Protein 5ZW4 (pdb70)

Sequence (216 aa):
TDRYEQINDYIEALLKPRPDNVKRLEAYAEEHHVPIMEKAGMEVLLQILSVKQPKKILEIGTAIGYSAIRMALELPSAEIYTIERRNEKRHEEAVNNIKEFQLDDRIHVFYGDALELADAVHVTAPYDVIFIDAAKGQYQNFFHLYEPMLSPDGVIITDNNVLFKGLVVAEDYSKIEPKRRRRRLVAKIDEYNHWLMNHPDYQTAIIPVGDGLAISKKKR

Foldseek 3Di:
DDPLVVVQVVVVVPDDDDPPLLVVVVVVCVVVVQDDFRPFVLVVVLVVCLVLLWAEEEEEAQQQNNSVVVNCVSRVRHAYEYEHADVVSLVNNCVSCVVVVNPVRYHYHYHHPLPCLVVVLVPFQTQEYEYDDDLLCVVVNCVSRVVRYPQFHKYKYPLLCQVVCLVDPVVPDDDPVVSVSSVSSNVVVVVQPVDPQWPWDWDSHGSIMIIITGHD

InterPro domains:
  IPR002935 Class I-like SAM-dependent O-methyltransferase [PF01596] (33-215)
  IPR002935 Class I-like SAM-dependent O-methyltransferase [PS51682] (1-216)
  IPR029063 S-adenosyl-L-methionine-dependent methyltransferase superfamily [G3DSA:3.40.50.150] (1-217)
  IPR029063 S-adenosyl-L-methionine-dependent methyltransferase superfamily [SSF53335] (6-216)
  IPR043675 tRNA 5-hydroxyuridine methyltransferase [MF_02217] (3-216)
  IPR050362 Cation-dependent O-methyltransferase [PTHR10509] (11-215)

Secondary structure (DSSP, 8-state):
--HHHHHHHHHHHHPPPPPHHHHHHHHHHHHTT-----HHHHHHHHHHHHHH--SEEEEE--TTSHHHHHHHHH-TT-EEEEEE--HHHHHHHHHHHHHTT-TTTEEEEES-GGG-HHHHHTT--EEEEEE-S-GGGHHHHHHHHGGGEEEEEEEEEE-SSGGGGGGS--TT-SSHHHHHHHHHHHHHHHHHHH-TTEEEEEE-STT-EEEEEE--

B-factor: mean 47.78, std 31.69, range [18.11, 208.14]

Radius of gyration: 16.82 Å; Cα contacts (8 Å, |Δi|>4): 359; chains: 1; bounding box: 43×43×38 Å

Organism: Bacillus subtilis (strain 168) (NCBI:txid224308)

Solvent-accessible surface area: 11733 Å² total; per-residue (Å²): 132,92,192,98,78,102,97,29,70,143,59,54,88,116,36,173,120,37,78,104,56,1,101,157,13,17,62,85,4,142,66,101,162,18,90,46,12,45,74,2,2,0,57,42,0,12,117,41,0,34,122,62,113,8,155,46,0,0,0,2,14,3,16,2,0,2,6,0,0,23,0,0,81,71,5,103,96,0,72,0,21,0,3,15,155,68,116,149,75,32,102,41,0,59,77,27,2,142,138,29,148,13,79,108,34,5,66,24,54,110,16,50,6,57,142,35,19,130,38,0,112,126,37,25,71,0,30,1,1,0,1,32,31,37,74,19,62,6,39,67,6,1,101,57,1,37,95,15,9,14,86,57,0,9,1,0,1,6,34,0,33,36,147,31,27,13,88,81,113,40,57,164,30,93,87,111,181,93,56,155,43,0,39,85,0,28,95,5,18,128,68,1,100,118,39,105,84,14,130,22,56,54,48,88,18,10,28,0,0,0,26,1,93,69,115,215

Nearest PDB structures (foldseek):
  5zw4-assembly1_A  TM=1.005E+00  e=4.879E-44  Bacillus subtilis subsp. subtilis str. 168
  5zw3-assembly1_A  TM=9.958E-01  e=1.453E-38  Bacillus subtilis subsp. subtilis str. 168
  5zw3-assembly1_B  TM=9.963E-01  e=2.973E-35  Bacillus subtilis subsp. subtilis str. 168
  2gpy-assembly1_B  TM=9.551E-01  e=2.074E-22  Halalkalibacterium halodurans C-125
  2gpy-assembly1_A  TM=9.359E-01  e=3.966E-21  Halalkalibacterium halodurans C-125

CATH classification: 3.40.50.150

Structure (mmCIF, N/CA/C/O backbone):
data_5ZW4
#
_entry.id   5ZW4
#
_cell.length_a   64.982
_cell.length_b   64.982
_cell.length_c   126.680
_cell.angle_alpha   90.000
_cell.angle_beta   90.000
_cell.angle_gamma   120.000
#
_symmetry.s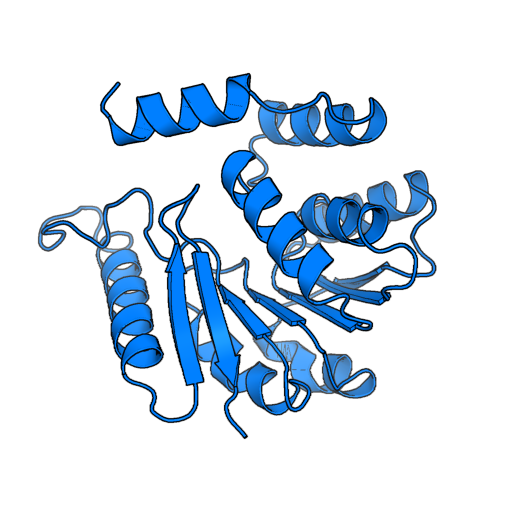pace_group_name_H-M   'P 32 2 1'
#
loop_
_entity.id
_entity.type
_entity.pdbx_description
1 polymer 'Putative O-methyltransferase YrrM'
2 polymer "RNA (5'-R(*CP*CP*UP*GP*CP*UP*UP*UP*GP*CP*AP*CP*GP*CP*AP*GP*G)-3')"
3 non-polymer 'PHOSPHATE ION'
4 non-polymer S-ADENOSYLMETHIONINE
5 water water
#
loop_
_atom_site.group_PDB
_atom_site.id
_atom_site.type_symbol
_atom_site.label_atom_id
_atom_site.label_alt_id
_atom_site.label_comp_id
_atom_site.label_asym_id
_atom_site.label_entity_id
_atom_site.label_seq_id
_atom_site.pdbx_PDB_ins_code
_atom_site.Cartn_x
_atom_site.Cartn_y
_atom_site.Cartn_z
_atom_site.occupancy
_atom_site.B_iso_or_equiv
_atom_site.auth_seq_id
_atom_site.auth_comp_id
_atom_site.auth_asym_id
_atom_site.auth_atom_id
_atom_site.pdbx_PDB_model_num
ATOM 1 N N . THR A 1 2 ? -4.456 7.824 -42.717 1.00 75.78 2 THR A N 1
ATOM 2 C CA . THR A 1 2 ? -5.859 7.331 -42.783 1.00 61.45 2 THR A CA 1
ATOM 3 C C . THR A 1 2 ? -5.863 5.897 -43.309 1.00 47.04 2 THR A C 1
ATOM 4 O O . THR A 1 2 ? -5.091 5.561 -44.206 1.00 52.04 2 THR A O 1
ATOM 8 N N . ASP A 1 3 ? -6.739 5.050 -42.769 1.00 36.64 3 ASP A N 1
ATOM 9 C CA . ASP A 1 3 ? -6.982 3.693 -43.288 1.00 35.69 3 ASP A CA 1
ATOM 10 C C . ASP A 1 3 ? -8.285 3.595 -44.094 1.00 29.63 3 ASP A C 1
ATOM 11 O O . ASP A 1 3 ? -8.994 4.592 -44.168 1.00 36.43 3 ASP A O 1
ATOM 16 N N . ARG A 1 4 ? -8.602 2.406 -44.592 1.00 32.62 4 ARG A N 1
ATOM 17 C CA . ARG A 1 4 ? -9.824 2.206 -45.340 1.00 29.56 4 ARG A CA 1
ATOM 18 C C . ARG A 1 4 ? -11.006 2.722 -44.554 1.00 29.25 4 ARG A C 1
ATOM 19 O O . ARG A 1 4 ? -11.872 3.413 -45.087 1.00 32.13 4 ARG A O 1
ATOM 27 N N . TYR A 1 5 ? -11.061 2.360 -43.282 1.00 29.78 5 TYR A N 1
ATOM 28 C CA . TYR A 1 5 ? -12.254 2.607 -42.505 1.00 27.47 5 TYR A CA 1
ATOM 29 C C . TYR A 1 5 ? -12.461 4.119 -42.441 1.00 39.34 5 TYR A C 1
ATOM 30 O O . TYR A 1 5 ? -13.555 4.615 -42.687 1.00 31.44 5 TYR A O 1
ATOM 39 N N . GLU A 1 6 ? -11.396 4.871 -42.183 1.00 29.68 6 GLU A N 1
ATOM 40 C CA . GLU A 1 6 ? -11.491 6.298 -42.134 1.00 28.72 6 GLU A CA 1
ATOM 41 C C . GLU A 1 6 ? -11.801 6.885 -43.516 1.00 24.41 6 GLU A C 1
ATOM 42 O O . GLU A 1 6 ? -12.546 7.857 -43.565 1.00 29.19 6 GLU A O 1
ATOM 48 N N . GLN A 1 7 ? -11.176 6.320 -44.530 1.00 26.09 7 GLN A N 1
ATOM 49 C CA . GLN A 1 7 ? -11.331 6.909 -45.881 1.00 27.39 7 GLN A CA 1
ATOM 50 C C . GLN A 1 7 ? -12.784 6.762 -46.346 1.00 27.12 7 GLN A C 1
ATOM 51 O O . GLN A 1 7 ? -13.358 7.656 -46.964 1.00 27.63 7 GLN A O 1
ATOM 57 N N . ILE A 1 8 ? -13.350 5.602 -46.062 1.00 25.38 8 ILE A N 1
ATOM 58 C CA . ILE A 1 8 ? -14.735 5.340 -46.397 1.00 26.00 8 ILE A CA 1
ATOM 59 C C . ILE A 1 8 ? -15.617 6.301 -45.660 1.00 23.78 8 ILE A C 1
ATOM 60 O O . ILE A 1 8 ? -16.508 6.950 -46.229 1.00 26.61 8 ILE A O 1
ATOM 65 N N . ASN A 1 9 ? -15.397 6.463 -44.343 1.00 24.65 9 ASN A N 1
ATOM 66 C CA . ASN A 1 9 ? -16.194 7.429 -43.610 1.00 26.37 9 ASN A CA 1
ATOM 67 C C . ASN A 1 9 ? -16.091 8.833 -44.191 1.00 27.41 9 ASN A C 1
ATOM 68 O O . ASN A 1 9 ? -17.068 9.558 -44.350 1.00 25.79 9 ASN A O 1
ATOM 73 N N . ASP A 1 10 ? -14.875 9.237 -44.531 1.00 27.28 10 ASP A N 1
ATOM 74 C CA . ASP A 1 10 ? -14.748 10.579 -45.076 1.00 27.69 10 ASP A CA 1
ATOM 75 C C . ASP A 1 10 ? -15.439 10.725 -46.443 1.00 26.63 10 ASP A C 1
ATOM 76 O O . ASP A 1 10 ? -15.958 11.799 -46.775 1.00 27.48 10 ASP A O 1
ATOM 81 N N . TYR A 1 11 ? -15.401 9.639 -47.208 1.00 25.14 11 TYR A N 1
ATOM 82 C CA . TYR A 1 11 ? -15.996 9.632 -48.543 1.00 24.94 11 TYR A CA 1
ATOM 83 C C . TYR A 1 11 ? -17.504 9.782 -48.385 1.00 24.18 11 TYR A C 1
ATOM 84 O O . TYR A 1 11 ? -18.106 10.611 -49.067 1.00 25.26 11 TYR A O 1
ATOM 93 N N . ILE A 1 12 ? -18.115 9.004 -47.484 1.00 22.96 12 ILE A N 1
ATOM 94 C CA . ILE A 1 12 ? -19.534 9.178 -47.240 1.00 23.42 12 ILE A CA 1
ATOM 95 C C . ILE A 1 12 ? -19.896 10.605 -46.818 1.00 25.90 12 ILE A C 1
ATOM 96 O O . ILE A 1 12 ? -20.841 11.209 -47.291 1.00 24.03 12 ILE A O 1
ATOM 101 N N . GLU A 1 13 ? -19.151 11.172 -45.870 1.00 26.36 13 GLU A N 1
ATOM 102 C CA . GLU A 1 13 ? -19.460 12.510 -45.376 1.00 26.67 13 GLU A CA 1
ATOM 103 C C . GLU A 1 13 ? -19.394 13.526 -46.505 1.00 26.19 13 GLU A C 1
ATOM 104 O O . GLU A 1 13 ? -20.204 14.420 -46.576 1.00 31.08 13 GLU A O 1
ATOM 110 N N . ALA A 1 14 ? -18.468 13.309 -47.432 1.00 26.40 14 ALA A N 1
ATOM 111 C CA . ALA A 1 14 ? -18.355 14.217 -48.555 1.00 32.51 14 ALA A CA 1
ATOM 112 C C . ALA A 1 14 ? -19.529 14.069 -49.516 1.00 34.95 14 ALA A C 1
ATOM 113 O O . ALA A 1 14 ? -19.811 15.036 -50.180 1.00 31.31 14 ALA A O 1
ATOM 115 N N . LEU A 1 15 ? -20.207 12.931 -49.608 1.00 27.80 15 LEU A N 1
ATOM 116 C CA . LEU A 1 15 ? -21.357 12.754 -50.498 1.00 26.58 15 LEU A CA 1
ATOM 117 C C . LEU A 1 15 ? -22.644 13.333 -49.935 1.00 25.84 15 LEU A C 1
ATOM 118 O O . LEU A 1 15 ? -23.655 13.456 -50.614 1.00 26.45 15 LEU A O 1
ATOM 123 N N . LEU A 1 16 ? -22.649 13.708 -48.669 1.00 32.34 16 LEU A N 1
ATOM 124 C CA . LEU A 1 16 ? -23.901 14.134 -48.049 1.00 28.18 16 LEU A CA 1
ATOM 125 C C . LEU A 1 16 ? -24.519 15.387 -48.594 1.00 33.50 16 LEU A C 1
ATOM 126 O O . LEU A 1 16 ? -23.902 16.407 -48.885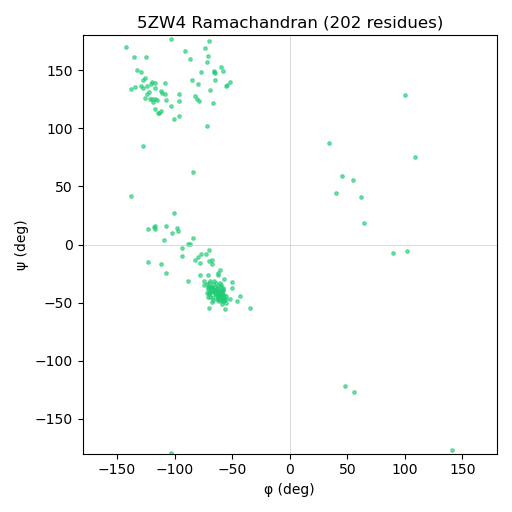 1.00 33.71 16 LEU A O 1
ATOM 131 N N . LYS A 1 17 ? -25.834 15.362 -48.680 1.00 31.59 17 LYS A N 1
ATOM 132 C CA . LYS A 1 17 ? -26.503 16.598 -49.004 1.00 37.08 17 LYS A CA 1
ATOM 133 C C . LYS A 1 17 ? -26.290 17.569 -47.829 1.00 35.54 17 LYS A C 1
ATOM 134 O O . LYS A 1 17 ? -26.250 17.160 -46.656 1.00 40.57 17 LYS A O 1
ATOM 140 N N . PRO A 1 18 ? -26.231 18.843 -48.163 1.00 47.30 18 PRO A N 1
ATOM 141 C CA . PRO A 1 18 ? -26.154 19.955 -47.216 1.00 62.10 18 PRO A CA 1
ATOM 142 C C . PRO A 1 18 ? -27.304 19.908 -46.218 1.00 54.91 18 PRO A C 1
ATOM 143 O O . PRO A 1 18 ? -28.442 19.612 -46.591 1.00 46.32 18 PRO A O 1
ATOM 147 N N . ARG A 1 19 ? -27.002 20.146 -44.947 1.00 51.38 19 ARG A N 1
ATOM 148 C CA . ARG A 1 19 ? -28.039 20.246 -43.930 1.00 44.18 19 ARG A CA 1
ATOM 149 C C . ARG A 1 19 ? -28.516 21.700 -43.913 1.00 48.89 19 ARG A C 1
ATOM 150 O O . ARG A 1 19 ? -27.815 22.584 -44.405 1.00 48.12 19 ARG A O 1
ATOM 158 N N . PRO A 1 20 ? -29.718 21.947 -43.374 1.00 46.31 20 PRO A N 1
ATOM 159 C CA . PRO A 1 20 ? -30.205 23.301 -43.195 1.00 42.56 20 PRO A CA 1
ATOM 160 C C . PRO A 1 20 ? -29.245 24.098 -42.321 1.00 40.02 20 PRO A C 1
ATOM 161 O O . PRO A 1 20 ? -28.584 23.552 -41.429 1.00 42.55 20 PRO A O 1
ATOM 165 N N . ASP A 1 21 ? -29.172 25.403 -42.563 1.00 45.16 21 ASP A N 1
ATOM 166 C CA . ASP A 1 21 ? -28.295 26.282 -41.790 1.00 42.52 21 ASP A CA 1
ATOM 167 C C . ASP A 1 21 ? -28.459 26.122 -40.289 1.00 36.74 21 ASP A C 1
ATOM 168 O O . ASP A 1 21 ? -27.489 26.165 -39.530 1.00 42.41 21 ASP A O 1
ATOM 173 N N . ASN A 1 22 ? -29.688 25.917 -39.831 1.00 39.59 22 ASN A N 1
ATOM 174 C CA . ASN A 1 22 ? -29.824 25.842 -38.370 1.00 43.22 22 ASN A CA 1
ATOM 175 C C . ASN A 1 22 ? -29.244 24.564 -37.761 1.00 36.78 22 ASN A C 1
ATOM 176 O O . ASN A 1 22 ? -28.681 24.584 -36.658 1.00 43.03 22 ASN A O 1
ATOM 181 N N . VAL A 1 23 ? -29.366 23.477 -38.518 1.00 33.50 23 VAL A N 1
ATOM 182 C CA . VAL A 1 23 ? -28.783 22.193 -38.139 1.00 36.49 23 VAL A CA 1
ATOM 183 C C . VAL A 1 23 ? -27.281 22.320 -38.274 1.00 30.80 23 VAL A C 1
ATOM 184 O O . VAL A 1 23 ? -26.521 21.874 -37.406 1.00 38.11 23 VAL A O 1
ATOM 188 N N . LYS A 1 24 ? -26.835 22.989 -39.330 1.00 41.72 24 LYS A N 1
ATOM 189 C CA . LYS A 1 24 ? -25.402 23.223 -39.447 1.00 40.38 24 LYS A CA 1
ATOM 190 C C . LYS A 1 24 ? -24.830 23.978 -38.261 1.00 39.86 24 LYS A C 1
ATOM 191 O O . LYS A 1 24 ? -23.738 23.663 -37.786 1.00 40.82 24 LYS A O 1
ATOM 197 N N . ARG A 1 25 ? -25.565 24.955 -37.751 1.00 46.64 25 ARG A N 1
ATOM 198 C CA . ARG A 1 25 ? -25.084 25.643 -36.556 1.00 49.55 25 ARG A CA 1
ATOM 199 C C . ARG A 1 25 ? -24.918 24.697 -35.386 1.00 53.82 25 ARG A C 1
ATOM 200 O O . ARG A 1 25 ? -23.942 24.837 -34.635 1.00 48.10 25 ARG A O 1
ATOM 208 N N . LEU A 1 26 ? -25.851 23.757 -35.203 1.00 39.35 26 LEU A N 1
ATOM 209 C CA . LEU A 1 26 ? -25.678 22.844 -34.082 1.00 32.95 26 LEU A CA 1
ATOM 210 C C . LEU A 1 26 ? -24.446 21.978 -34.266 1.00 35.14 26 LEU A C 1
ATOM 211 O O . LEU A 1 26 ? -23.746 21.683 -33.315 1.00 36.96 26 LEU A O 1
ATOM 216 N N . GLU A 1 27 ? -24.201 21.527 -35.496 1.00 35.51 27 GLU A N 1
ATOM 217 C CA . GLU A 1 27 ? -23.046 20.657 -35.744 1.00 37.28 27 GLU A CA 1
ATOM 218 C C . GLU A 1 27 ? -21.740 21.413 -35.443 1.00 49.99 27 GLU A C 1
ATOM 219 O O . GLU A 1 27 ? -20.779 20.877 -34.885 1.00 40.46 27 GLU A O 1
ATOM 225 N N . ALA A 1 28 ? -21.728 22.670 -35.856 1.00 39.69 28 ALA A N 1
ATOM 226 C CA . ALA A 1 28 ? -20.526 23.497 -35.679 1.00 56.04 28 ALA A CA 1
ATOM 227 C C . ALA A 1 28 ? -20.281 23.814 -34.205 1.00 52.61 28 ALA A C 1
ATOM 228 O O . ALA A 1 28 ? -19.143 23.715 -33.737 1.00 51.96 28 ALA A O 1
ATOM 230 N N . TYR A 1 29 ? -21.340 24.121 -33.457 1.00 43.41 29 TYR A N 1
ATOM 231 C CA . TYR A 1 29 ? -21.212 24.235 -32.020 1.00 45.71 29 TYR A CA 1
ATOM 232 C C . TYR A 1 29 ? -20.638 22.998 -31.337 1.00 57.59 29 TYR A C 1
ATOM 233 O O . TYR A 1 29 ? -19.711 23.073 -30.528 1.00 49.08 29 TYR A O 1
ATOM 242 N N . ALA A 1 30 ? -21.198 21.836 -31.650 1.00 38.76 30 ALA A N 1
ATOM 243 C CA . ALA A 1 30 ? -20.684 20.602 -31.097 1.00 42.54 30 ALA A CA 1
ATOM 244 C C . ALA A 1 30 ? -19.216 20.333 -31.414 1.00 48.73 30 ALA A C 1
ATOM 245 O O . ALA A 1 30 ? -18.474 19.784 -30.591 1.00 53.02 30 ALA A O 1
ATOM 247 N N . GLU A 1 31 ? -18.820 20.696 -32.628 1.00 50.84 31 GLU A N 1
ATOM 248 C CA . GLU A 1 31 ? -17.446 20.508 -33.074 1.00 60.85 31 GLU A CA 1
ATOM 249 C C . GLU A 1 31 ? -16.542 21.490 -32.320 1.00 61.28 31 GLU A C 1
ATOM 250 O O . GLU A 1 31 ? -15.598 21.042 -31.660 1.00 49.44 31 GLU A O 1
ATOM 256 N N . GLU A 1 32 ? -16.854 22.787 -32.374 1.00 59.85 32 GLU A N 1
ATOM 257 C CA . GLU A 1 32 ? -16.162 23.808 -31.574 1.00 67.30 32 GLU A CA 1
ATOM 258 C C . GLU A 1 32 ? -16.017 23.350 -30.136 1.00 64.65 32 GLU A C 1
ATOM 259 O O . GLU A 1 32 ? -14.908 23.419 -29.600 1.00 70.90 32 GLU A O 1
ATOM 261 N N . HIS A 1 33 ? -17.097 22.864 -29.526 1.00 60.80 33 HIS A N 1
ATOM 262 C CA . HIS A 1 33 ? -17.093 22.610 -28.076 1.00 56.96 33 HIS A CA 1
ATOM 263 C C . HIS A 1 33 ? -16.814 21.196 -27.593 1.00 56.98 33 HIS A C 1
ATOM 264 O O . HIS A 1 33 ? -16.970 20.921 -26.411 1.00 54.90 33 HIS A O 1
ATOM 271 N N . HIS A 1 34 ? -16.360 20.320 -28.485 1.00 46.83 34 HIS A N 1
ATOM 272 C CA . HIS A 1 34 ? -16.293 18.878 -28.222 1.00 79.53 34 HIS A CA 1
ATOM 273 C C . HIS A 1 34 ? -17.484 18.290 -27.452 1.00 68.35 34 HIS A C 1
ATOM 274 O O . HIS A 1 34 ? -17.313 17.478 -26.545 1.00 67.80 34 HIS A O 1
ATOM 281 N N . VAL A 1 35 ? -18.703 18.674 -27.813 1.00 51.31 35 VAL A N 1
ATOM 282 C CA . VAL A 1 35 ? -19.856 17.892 -27.384 1.00 48.42 35 VAL A CA 1
ATOM 283 C C . VAL A 1 35 ? -20.030 16.668 -28.292 1.00 39.60 35 VAL A C 1
ATOM 284 O O . VAL A 1 35 ? -20.095 16.806 -29.508 1.00 45.54 35 VAL A O 1
ATOM 288 N N . PRO A 1 36 ? -20.081 15.458 -27.716 1.00 45.44 36 PRO A N 1
ATOM 289 C CA . PRO A 1 36 ? -20.167 14.323 -28.629 1.00 53.73 36 PRO A CA 1
ATOM 290 C C . PRO A 1 36 ? -21.558 14.428 -29.245 1.00 56.54 36 PRO A C 1
ATOM 291 O O . PRO A 1 36 ? -22.531 14.732 -28.559 1.00 51.28 36 PRO A O 1
ATOM 295 N N . ILE A 1 37 ? -21.653 14.290 -30.556 1.00 38.99 37 ILE A N 1
ATOM 296 C CA . ILE A 1 37 ? -22.970 14.196 -31.166 1.00 32.01 37 ILE A CA 1
ATOM 297 C C . ILE A 1 37 ? -22.800 13.046 -32.139 1.00 33.82 37 ILE A C 1
ATOM 298 O O . ILE A 1 37 ? -21.685 12.621 -32.411 1.00 34.16 37 ILE A O 1
ATOM 303 N N . MET A 1 38 ? -23.899 12.459 -32.572 1.00 28.72 38 MET A N 1
ATOM 304 C CA . MET A 1 38 ? -23.793 11.312 -33.477 1.00 28.73 38 MET A CA 1
ATOM 305 C C . MET A 1 38 ? -22.964 11.665 -34.701 1.00 26.39 38 MET A C 1
ATOM 306 O O . MET A 1 38 ? -23.170 12.700 -35.314 1.00 34.23 38 MET A O 1
ATOM 311 N N . GLU A 1 39 ? -22.086 10.783 -35.140 1.00 28.96 39 GLU A N 1
ATOM 312 C CA . GLU A 1 39 ? -21.311 11.024 -36.352 1.00 30.99 39 GLU A CA 1
ATOM 313 C C . GLU A 1 39 ? -22.212 11.064 -37.583 1.00 32.77 39 GLU A C 1
ATOM 314 O O . GLU A 1 39 ? -23.232 10.377 -37.652 1.00 28.83 39 GLU A O 1
ATOM 320 N N . LYS A 1 40 ? -21.807 11.845 -38.571 1.00 29.40 40 LYS A N 1
ATOM 321 C CA . LYS A 1 40 ? -22.678 12.244 -39.661 1.00 26.37 40 LYS A CA 1
ATOM 322 C C . LYS A 1 40 ? -23.188 11.024 -40.421 1.00 27.55 40 LYS A C 1
ATOM 323 O O . LYS A 1 40 ? -24.393 10.933 -40.734 1.00 27.83 40 LYS A O 1
ATOM 329 N N . ALA A 1 41 ? -22.273 10.102 -40.716 1.00 28.20 41 ALA A N 1
ATOM 330 C CA . ALA A 1 41 ? -22.647 8.952 -41.518 1.00 26.33 41 ALA A CA 1
ATOM 331 C C . ALA A 1 41 ? -23.598 8.040 -40.749 1.00 26.40 41 ALA A C 1
ATOM 332 O O . ALA A 1 41 ? -24.508 7.441 -41.352 1.00 24.71 41 ALA A O 1
ATOM 334 N N . GLY A 1 42 ? -23.404 7.897 -39.437 1.00 26.13 42 GLY A N 1
ATOM 335 C CA . GLY A 1 42 ? -24.346 7.092 -38.632 1.00 26.42 42 GLY A CA 1
ATOM 336 C C . GLY A 1 42 ? -25.722 7.714 -38.553 1.00 25.74 42 GLY A C 1
ATOM 337 O O . GLY A 1 42 ? -26.754 7.068 -38.594 1.00 23.01 42 GLY A O 1
ATOM 338 N N . MET A 1 43 ? -25.728 9.037 -38.442 1.00 23.34 43 MET A N 1
ATOM 339 C CA . MET A 1 43 ? -26.978 9.759 -38.330 1.00 23.65 43 MET A CA 1
ATOM 340 C C . MET A 1 43 ? -27.754 9.529 -39.607 1.00 25.15 43 MET A C 1
ATOM 341 O O . MET A 1 43 ? -28.945 9.343 -39.556 1.00 23.72 43 MET A O 1
ATOM 346 N N . GLU A 1 44 ? -27.117 9.593 -40.783 1.00 21.63 44 GLU A N 1
ATOM 347 C CA . GLU A 1 44 ? -27.869 9.333 -42.002 1.00 23.22 44 GLU A CA 1
ATOM 348 C C . GLU A 1 44 ? -28.495 7.945 -42.045 1.00 21.38 44 GLU A C 1
ATOM 349 O O . GLU A 1 44 ? -29.591 7.764 -42.527 1.00 23.73 44 GLU A O 1
ATOM 355 N N . VAL A 1 45 ? -27.813 6.943 -41.515 1.00 24.48 45 VAL A N 1
ATOM 356 C CA . VAL A 1 45 ? -28.357 5.607 -41.530 1.00 22.15 45 VAL A CA 1
ATOM 357 C C . VAL A 1 45 ? -29.530 5.472 -40.545 1.00 21.88 45 VAL A C 1
ATOM 358 O O . VAL A 1 45 ? -30.573 4.896 -40.880 1.00 22.27 45 VAL A O 1
ATOM 362 N N . LEU A 1 46 ? -29.368 6.068 -39.369 1.00 23.95 46 LEU A N 1
ATOM 363 C CA . LEU A 1 46 ? -30.443 6.137 -38.402 1.00 24.60 46 LEU A CA 1
ATOM 364 C C . LEU A 1 46 ? -31.686 6.767 -38.994 1.00 24.91 46 LEU A C 1
ATOM 365 O O . LEU A 1 46 ? -32.797 6.261 -38.894 1.00 24.16 46 LEU A O 1
ATOM 370 N N . LEU A 1 47 ? -31.497 7.900 -39.685 1.00 22.44 47 LEU A N 1
ATOM 371 C CA . LEU A 1 47 ? -32.618 8.574 -40.289 1.00 22.94 47 LEU A CA 1
ATOM 372 C C . LEU A 1 47 ? -33.345 7.812 -41.355 1.00 24.99 47 LEU A C 1
ATOM 373 O O . LEU A 1 47 ? -34.560 7.869 -41.497 1.00 24.96 47 LEU A O 1
ATOM 378 N N . GLN A 1 48 ? -32.555 7.093 -42.126 1.00 23.61 48 GLN A N 1
ATOM 379 C CA . GLN A 1 48 ? -33.141 6.285 -43.209 1.00 25.86 48 GLN A CA 1
ATOM 380 C C . GLN A 1 48 ? -33.921 5.109 -42.611 1.00 25.48 48 GLN A C 1
ATOM 381 O O . GLN A 1 48 ? -34.991 4.763 -43.113 1.00 28.38 48 GLN A O 1
ATOM 387 N N . ILE A 1 49 ? -33.370 4.453 -41.585 1.00 22.36 49 ILE A N 1
ATOM 388 C CA . ILE A 1 49 ? -34.121 3.391 -40.894 1.00 24.53 49 ILE A CA 1
ATOM 389 C C . ILE A 1 49 ? -35.409 3.932 -40.333 1.00 24.21 49 ILE A C 1
ATOM 390 O O . ILE A 1 49 ? -36.460 3.331 -40.528 1.00 26.57 49 ILE A O 1
ATOM 395 N N . LEU A 1 50 ? -35.367 5.113 -39.727 1.00 24.88 50 LEU A N 1
ATOM 396 C CA . LEU A 1 50 ? -36.557 5.765 -39.233 1.00 26.60 50 LEU A CA 1
ATOM 397 C C . LEU A 1 50 ? -37.549 6.158 -40.314 1.00 29.29 50 LEU A C 1
ATOM 398 O O . LEU A 1 50 ? -38.765 6.062 -40.169 1.00 28.41 50 LEU A O 1
ATOM 403 N N . SER A 1 51 ? -37.046 6.644 -41.437 1.00 25.54 51 SER A N 1
ATOM 404 C CA . SER A 1 51 ? -37.946 6.954 -42.518 1.00 27.13 51 SER A CA 1
ATOM 405 C C . SER A 1 51 ? -38.664 5.728 -43.081 1.00 27.48 51 SER A C 1
ATOM 406 O O . SER A 1 51 ? -39.831 5.800 -43.493 1.00 30.13 51 SER A O 1
ATOM 409 N N . VAL A 1 52 ? -37.995 4.579 -43.085 1.00 25.26 52 VAL A N 1
ATOM 410 C CA . VAL A 1 52 ? -38.707 3.364 -43.481 1.00 31.95 52 VAL A CA 1
ATOM 411 C C . VAL A 1 52 ? -39.751 2.952 -42.446 1.00 39.72 52 VAL A C 1
ATOM 412 O O . VAL A 1 52 ? -40.897 2.710 -42.792 1.00 36.51 52 VAL A O 1
ATOM 416 N N . LYS A 1 53 ? -39.386 2.981 -41.166 1.00 29.88 53 LYS A N 1
ATOM 417 C CA . LYS A 1 53 ? -40.250 2.539 -40.086 1.00 27.97 53 LYS A CA 1
ATOM 418 C C . LYS A 1 53 ? -41.437 3.459 -39.809 1.00 32.75 53 LYS A C 1
ATOM 419 O O . LYS A 1 53 ? -42.509 2.987 -39.454 1.00 32.33 53 LYS A O 1
ATOM 425 N N . GLN A 1 54 ? -41.245 4.767 -39.940 1.00 30.93 54 GLN A N 1
ATOM 426 C CA . GLN A 1 54 ? -42.248 5.796 -39.679 1.00 28.46 54 GLN A CA 1
ATOM 427 C C . GLN A 1 54 ? -42.794 5.632 -38.257 1.00 29.36 54 GLN A C 1
ATOM 428 O O . GLN A 1 54 ? -43.995 5.509 -38.024 1.00 30.82 54 GLN A O 1
ATOM 434 N N . PRO A 1 55 ? -41.903 5.638 -37.258 1.00 28.50 55 PRO A N 1
ATOM 435 C CA . PRO A 1 55 ? -42.404 5.526 -35.877 1.00 28.61 55 PRO A CA 1
ATOM 436 C C . PRO A 1 55 ? -43.253 6.715 -35.435 1.00 26.47 55 PRO A C 1
ATOM 437 O O . PRO A 1 55 ? -42.988 7.864 -35.788 1.00 29.53 55 PRO A O 1
ATOM 441 N N . LYS A 1 56 ? -44.222 6.427 -34.569 1.00 24.61 56 LYS A N 1
ATOM 442 C CA . LYS A 1 56 ? -44.981 7.523 -33.943 1.00 26.67 56 LYS A CA 1
ATOM 443 C C . LYS A 1 56 ? -44.344 8.038 -32.667 1.00 25.87 56 LYS A C 1
ATOM 444 O O . LYS A 1 56 ? -44.558 9.191 -32.329 1.00 24.36 56 LYS A O 1
ATOM 450 N N . LYS A 1 57 ? -43.665 7.158 -31.942 1.00 26.34 57 LYS A N 1
ATOM 451 C CA . LYS A 1 57 ? -43.118 7.574 -30.663 1.00 28.07 57 LYS A CA 1
ATOM 452 C C . LYS A 1 57 ? -41.724 7.013 -30.499 1.00 22.83 57 LYS A C 1
ATOM 453 O O . LYS A 1 57 ? -41.555 5.835 -30.755 1.00 23.11 57 LYS A O 1
ATOM 459 N N . ILE A 1 58 ? -40.790 7.860 -30.062 1.00 21.20 58 ILE A N 1
ATOM 460 C CA . ILE A 1 58 ? -39.392 7.504 -29.980 1.00 20.48 58 ILE A CA 1
ATOM 461 C C . ILE A 1 58 ? -38.915 7.850 -28.589 1.00 21.85 58 ILE A C 1
ATOM 462 O O . ILE A 1 58 ? -39.303 8.893 -28.053 1.00 20.84 58 ILE A O 1
ATOM 467 N N . LEU A 1 59 ? -38.148 6.939 -28.005 1.00 19.40 59 LEU A N 1
ATOM 468 C CA . LEU A 1 59 ? -37.455 7.183 -26.715 1.00 19.26 59 LEU A CA 1
ATOM 469 C C . LEU A 1 59 ? -35.970 7.241 -27.053 1.00 24.37 59 LEU A C 1
ATOM 470 O O . LEU A 1 59 ? -35.451 6.310 -27.679 1.00 23.63 59 LEU A O 1
ATOM 475 N N . GLU A 1 60 ? -35.283 8.278 -26.584 1.00 20.14 60 GLU A N 1
ATOM 476 C CA . GLU A 1 60 ? -33.848 8.379 -26.773 1.00 21.61 60 GLU A CA 1
ATOM 477 C C . GLU A 1 60 ? -33.188 8.534 -25.406 1.00 23.69 60 GLU A C 1
ATOM 478 O O . GLU A 1 60 ? -33.628 9.345 -24.566 1.00 24.09 60 GLU A O 1
ATOM 484 N N . ILE A 1 61 ? -32.187 7.699 -25.160 1.00 22.21 61 ILE A N 1
ATOM 485 C CA . ILE A 1 61 ? -31.369 7.766 -23.959 1.00 23.67 61 ILE A CA 1
ATOM 486 C C . ILE A 1 61 ? -30.078 8.464 -24.299 1.00 26.25 61 ILE A C 1
ATOM 487 O O . ILE A 1 61 ? -29.268 7.904 -25.041 1.00 24.37 61 ILE A O 1
ATOM 492 N N . GLY A 1 62 ? -29.904 9.695 -23.828 1.00 26.15 62 GLY A N 1
ATOM 493 C CA . GLY A 1 62 ? -28.719 10.448 -24.134 1.00 25.30 62 GLY A CA 1
ATOM 494 C C . GLY A 1 62 ? -28.924 11.600 -25.078 1.00 29.27 62 GLY A C 1
ATOM 495 O O . GLY A 1 62 ? -28.553 11.562 -26.234 1.00 30.53 62 GLY A O 1
ATOM 496 N N . THR A 1 63 ? -29.498 12.695 -24.602 1.00 22.91 63 THR A N 1
ATOM 497 C CA . THR A 1 63 ? -29.845 13.812 -25.489 1.00 26.20 63 THR A CA 1
ATOM 498 C C . THR A 1 63 ? -28.643 14.654 -25.951 1.00 26.46 63 THR A C 1
ATOM 499 O O . THR A 1 63 ? -28.667 15.206 -27.040 1.00 26.36 63 THR A O 1
ATOM 503 N N . ALA A 1 64 ? -27.663 14.805 -25.067 1.00 30.77 64 ALA A N 1
ATOM 504 C CA . ALA A 1 64 ? -26.665 15.856 -25.193 1.00 31.28 64 ALA A CA 1
ATOM 505 C C . ALA A 1 64 ? -27.300 17.206 -25.465 1.00 29.60 64 ALA A C 1
ATOM 506 O O . ALA A 1 64 ? -28.137 17.577 -24.647 1.00 29.53 64 ALA A O 1
ATOM 508 N N . ILE A 1 65 ? -26.970 17.893 -26.565 1.00 27.99 65 ILE A N 1
ATOM 509 C CA . ILE A 1 65 ? -27.566 19.194 -26.786 1.00 29.94 65 ILE A CA 1
ATOM 510 C C . ILE A 1 65 ? -28.763 19.145 -27.723 1.00 31.61 65 ILE A C 1
ATOM 511 O O . ILE A 1 65 ? -29.216 20.154 -28.197 1.00 31.11 65 ILE A O 1
ATOM 516 N N . GLY A 1 66 ? -29.307 17.968 -27.994 1.00 29.39 66 GLY A N 1
ATOM 517 C CA . GLY A 1 66 ? -30.586 17.933 -28.703 1.00 29.82 66 GLY A CA 1
ATOM 518 C C . GLY A 1 66 ? -30.462 17.614 -30.173 1.00 25.65 66 GLY A C 1
ATOM 519 O O . GLY A 1 66 ? -31.466 17.542 -30.859 1.00 27.81 66 GLY A O 1
ATOM 520 N N . TYR A 1 67 ? -29.244 17.510 -30.693 1.00 30.26 67 TYR A N 1
ATOM 521 C CA . TYR A 1 67 ? -29.035 17.325 -32.126 1.00 29.92 67 TYR A CA 1
ATOM 522 C C . TYR A 1 67 ? -29.734 16.115 -32.716 1.00 25.91 67 TYR A C 1
ATOM 523 O O . TYR A 1 67 ? -30.461 16.256 -33.674 1.00 26.53 67 TYR A O 1
ATOM 532 N N . SER A 1 68 ? -29.499 14.926 -32.180 1.00 24.98 68 SER A N 1
ATOM 533 C CA . SER A 1 68 ? -30.134 13.744 -32.775 1.00 26.25 68 SER A CA 1
ATOM 534 C C . SER A 1 68 ? -31.662 13.794 -32.632 1.00 27.14 68 SER A C 1
ATOM 535 O O . SER A 1 68 ? -32.399 13.429 -33.556 1.00 25.96 68 SER A O 1
ATOM 538 N N . ALA A 1 69 ? -32.169 14.314 -31.511 1.00 23.66 69 ALA A N 1
ATOM 539 C CA . ALA A 1 69 ? -33.619 14.417 -31.384 1.00 23.97 69 ALA A CA 1
ATOM 540 C C . ALA A 1 69 ? -34.229 15.372 -32.406 1.00 22.56 69 ALA A C 1
ATOM 541 O O . ALA A 1 69 ? -35.250 15.107 -33.022 1.00 24.27 69 ALA A O 1
ATOM 543 N N . ILE A 1 70 ? -33.527 16.495 -32.574 1.00 27.52 70 ILE A N 1
ATOM 544 C CA . ILE A 1 70 ? -33.961 17.467 -33.577 1.00 25.31 70 ILE A CA 1
ATOM 545 C C . ILE A 1 70 ? -34.043 16.943 -35.003 1.00 23.21 70 ILE A C 1
ATOM 546 O O . ILE A 1 70 ? -35.055 17.080 -35.676 1.00 28.14 70 ILE A O 1
ATOM 551 N N . ARG A 1 71 ? -32.952 16.322 -35.428 1.00 26.03 71 ARG A N 1
ATOM 552 C CA . ARG A 1 71 ? -32.907 15.675 -36.731 1.00 28.21 71 ARG A CA 1
ATOM 553 C C . ARG A 1 71 ? -33.969 14.626 -36.880 1.00 23.16 71 ARG A C 1
ATOM 554 O O . ARG A 1 71 ? -34.608 14.560 -37.900 1.00 26.43 71 ARG A O 1
ATOM 562 N N . MET A 1 72 ? -34.167 13.805 -35.854 1.00 25.66 72 MET A N 1
ATOM 563 C CA . MET A 1 72 ? -35.268 12.844 -35.974 1.00 25.24 72 MET A CA 1
ATOM 564 C C . MET A 1 72 ? -36.622 13.512 -36.153 1.00 25.19 72 MET A C 1
ATOM 565 O O . MET A 1 72 ? -37.479 13.114 -36.920 1.00 26.88 72 MET A O 1
ATOM 570 N N . ALA A 1 73 ? -36.851 14.565 -35.404 1.00 25.61 73 ALA A N 1
ATOM 571 C CA . ALA A 1 73 ? -38.147 15.202 -35.477 1.00 28.10 73 ALA A CA 1
ATOM 572 C C . ALA A 1 73 ? -38.350 15.923 -36.799 1.00 26.12 73 ALA A C 1
ATOM 573 O O . ALA A 1 73 ? -39.461 15.985 -37.303 1.00 29.62 73 ALA A O 1
ATOM 575 N N . LEU A 1 74 ? -37.278 16.463 -37.358 1.00 31.99 74 LEU A N 1
ATOM 576 C CA . LEU A 1 74 ? -37.402 17.126 -38.664 1.00 29.24 74 LEU A CA 1
ATOM 577 C C . LEU A 1 74 ? -37.678 16.062 -39.722 1.00 32.75 74 LEU A C 1
ATOM 578 O O . LEU A 1 74 ? -38.413 16.362 -40.646 1.00 32.63 74 LEU A O 1
ATOM 583 N N . GLU A 1 75 ? -37.181 14.834 -39.573 1.00 27.11 75 GLU A N 1
ATOM 584 C CA . GLU A 1 75 ? -37.367 13.728 -40.553 1.00 25.38 75 GLU A CA 1
ATOM 585 C C . GLU A 1 75 ? -38.813 13.216 -40.443 1.00 31.22 75 GLU A C 1
ATOM 586 O O . GLU A 1 75 ? -39.427 12.748 -41.405 1.00 30.21 75 GLU A O 1
ATOM 592 N N . LEU A 1 76 ? -39.390 13.280 -39.241 1.00 27.05 76 LEU A N 1
ATOM 593 C CA . LEU A 1 76 ? -40.665 12.659 -38.921 1.00 24.06 76 LEU A CA 1
ATOM 594 C C . LEU A 1 76 ? -41.609 13.695 -38.305 1.00 31.79 76 LEU A C 1
ATOM 595 O O . LEU A 1 76 ? -41.661 13.855 -37.085 1.00 29.74 76 LEU A O 1
ATOM 600 N N . PRO A 1 77 ? -42.327 14.468 -39.132 1.00 30.27 77 PRO A N 1
ATOM 601 C CA . PRO A 1 77 ? -42.977 15.644 -38.564 1.00 31.83 77 PRO A CA 1
ATOM 602 C C . PRO A 1 77 ? -44.127 15.278 -37.650 1.00 30.20 77 PRO A C 1
ATOM 603 O O . PRO A 1 77 ? -44.586 16.138 -36.923 1.00 35.21 77 PRO A O 1
ATOM 607 N N . SER A 1 78 ? -44.578 14.038 -37.692 1.00 30.90 78 SER A N 1
ATOM 608 C CA . SER A 1 78 ? -45.633 13.594 -36.783 1.00 35.83 78 SER A CA 1
ATOM 609 C C . SER A 1 78 ? -45.146 12.928 -35.491 1.00 37.02 78 SER A C 1
ATOM 610 O O . SER A 1 78 ? -45.945 12.666 -34.599 1.00 32.77 78 SER A O 1
ATOM 613 N N . ALA A 1 79 ? -43.863 12.621 -35.389 1.00 31.38 79 ALA A N 1
ATOM 614 C CA . ALA A 1 79 ? -43.395 11.808 -34.277 1.00 28.45 79 ALA A CA 1
ATOM 615 C C . ALA A 1 79 ? -43.301 12.626 -32.967 1.00 27.07 79 ALA A C 1
ATOM 616 O O . ALA A 1 79 ? -43.017 13.832 -32.974 1.00 31.04 79 ALA A O 1
ATOM 618 N N . GLU A 1 80 ? -43.530 11.958 -31.835 1.00 23.74 80 GLU A N 1
ATOM 619 C CA . GLU A 1 80 ? -43.193 12.573 -30.563 1.00 24.19 80 GLU A CA 1
ATOM 620 C C . GLU A 1 80 ? -41.974 11.842 -30.012 1.00 26.47 80 GLU A C 1
ATOM 621 O O . GLU A 1 80 ? -41.856 10.636 -30.204 1.00 26.97 80 GLU A O 1
ATOM 627 N N . ILE A 1 81 ? -41.047 12.605 -29.456 1.00 23.18 81 ILE A N 1
ATOM 628 C CA . ILE A 1 81 ? -39.776 12.097 -28.974 1.00 22.45 81 ILE A CA 1
ATOM 629 C C . ILE A 1 81 ? -39.617 12.429 -27.499 1.00 24.58 81 ILE A C 1
ATOM 630 O O . ILE A 1 81 ? -39.786 13.577 -27.135 1.00 26.67 81 ILE A O 1
ATOM 635 N N . TYR A 1 82 ? -39.249 11.436 -26.705 1.00 23.08 82 TYR A N 1
ATOM 636 C CA . TYR A 1 82 ? -38.952 11.560 -25.272 1.00 22.94 82 TYR A CA 1
ATOM 637 C C . TYR A 1 82 ? -37.460 11.213 -25.159 1.00 27.04 82 TYR A C 1
ATOM 638 O O . TYR A 1 82 ? -36.992 10.196 -25.672 1.00 23.64 82 TYR A O 1
ATOM 647 N N . THR A 1 83 ? -36.695 12.124 -24.574 1.00 22.14 83 THR A N 1
ATOM 648 C CA . THR A 1 83 ? -35.253 11.998 -24.557 1.00 20.86 83 THR A CA 1
ATOM 649 C C . THR A 1 83 ? -34.774 12.249 -23.134 1.00 26.99 83 THR A C 1
ATOM 650 O O . THR A 1 83 ? -35.468 12.958 -22.375 1.00 25.47 83 THR A O 1
ATOM 654 N N . ILE A 1 84 ? -33.670 11.639 -22.723 1.00 23.56 84 ILE A N 1
ATOM 655 C CA . ILE A 1 84 ? -33.240 11.724 -21.330 1.00 21.36 84 ILE A CA 1
ATOM 656 C C . ILE A 1 84 ? -31.796 12.194 -21.323 1.00 26.85 84 ILE A C 1
ATOM 657 O O . ILE A 1 84 ? -30.974 11.695 -22.111 1.00 23.70 84 ILE A O 1
ATOM 662 N N . GLU A 1 85 ? -31.471 13.152 -20.455 1.00 25.97 85 GLU A N 1
ATOM 663 C CA . GLU A 1 85 ? -30.092 13.640 -20.345 1.00 25.99 85 GLU A CA 1
ATOM 664 C C . GLU A 1 85 ? -29.734 13.866 -18.875 1.00 30.16 85 GLU A C 1
ATOM 665 O O . GLU A 1 85 ? -30.438 14.606 -18.193 1.00 26.99 85 GLU A O 1
ATOM 671 N N A ARG A 1 86 ? -28.696 13.217 -18.355 0.60 27.99 86 ARG A N 1
ATOM 672 N N B ARG A 1 86 ? -28.628 13.272 -18.449 0.40 28.32 86 ARG A N 1
ATOM 673 C CA A ARG A 1 86 ? -28.290 13.421 -16.963 0.60 27.57 86 ARG A CA 1
ATOM 674 C CA B ARG A 1 86 ? -28.146 13.312 -17.077 0.40 27.03 86 ARG A CA 1
ATOM 675 C C A ARG A 1 86 ? -27.442 14.647 -16.628 0.60 28.08 86 ARG A C 1
ATOM 676 C C B ARG A 1 86 ? -27.436 14.596 -16.658 0.40 27.98 86 ARG A C 1
ATOM 677 O O A ARG A 1 86 ? -27.365 15.058 -15.465 0.60 32.78 86 ARG A O 1
ATOM 678 O O B ARG A 1 86 ? -27.436 14.976 -15.483 0.40 32.99 86 ARG A O 1
ATOM 693 N N . ASN A 1 87 ? -26.818 15.269 -17.620 1.00 31.18 87 ASN A N 1
ATOM 694 C CA . ASN A 1 87 ? -25.982 16.424 -17.336 1.00 30.94 87 ASN A CA 1
ATOM 695 C C . ASN A 1 87 ? -26.820 17.685 -17.378 1.00 34.64 87 ASN A C 1
ATOM 696 O O . ASN A 1 87 ? -27.517 17.981 -18.346 1.00 27.51 87 ASN A O 1
ATOM 701 N N . GLU A 1 88 ? -26.823 18.442 -16.288 1.00 31.62 88 GLU A N 1
ATOM 702 C CA . GLU A 1 88 ? -27.839 19.485 -16.216 1.00 29.78 88 GLU A CA 1
ATOM 703 C C . GLU A 1 88 ? -27.552 20.585 -17.206 1.00 28.56 88 GLU A C 1
ATOM 704 O O . GLU A 1 88 ? -28.455 21.178 -17.810 1.00 31.12 88 GLU A O 1
ATOM 710 N N . LYS A 1 89 ? -26.282 20.919 -17.423 1.00 32.27 89 LYS A N 1
ATOM 711 C CA . LYS A 1 89 ? -26.015 21.958 -18.427 1.00 36.41 89 LYS A CA 1
ATOM 712 C C . LYS A 1 89 ? -26.398 21.576 -19.867 1.00 30.11 89 LYS A C 1
ATOM 713 O O . LYS A 1 89 ? -26.949 22.367 -20.622 1.00 34.28 89 LYS A O 1
ATOM 719 N N . ARG A 1 90 ? -26.102 20.347 -20.266 1.00 29.47 90 ARG A N 1
ATOM 720 C CA . ARG A 1 90 ? -26.589 19.831 -21.560 1.00 29.40 90 ARG A CA 1
ATOM 721 C C . ARG A 1 90 ? -28.108 19.802 -21.669 1.00 27.33 90 ARG A C 1
ATOM 722 O O . ARG A 1 90 ? -28.673 20.133 -22.714 1.00 29.56 90 ARG A O 1
ATOM 730 N N . HIS A 1 91 ? -28.744 19.426 -20.572 1.00 30.29 91 HIS A N 1
ATOM 731 C CA . HIS A 1 91 ? -30.199 19.326 -20.528 1.00 26.20 91 HIS A CA 1
ATOM 732 C C . HIS A 1 91 ? -30.720 20.701 -20.898 1.00 26.09 91 HIS A C 1
ATOM 733 O O . HIS A 1 91 ? -31.650 20.838 -21.705 1.00 28.51 91 HIS A O 1
ATOM 740 N N . GLU A 1 92 ? -30.168 21.737 -20.247 1.00 29.43 92 GLU A N 1
ATOM 741 C CA . GLU A 1 92 ? -30.588 23.107 -20.501 1.00 31.58 92 GLU A CA 1
ATOM 742 C C . GLU A 1 92 ? -30.362 23.585 -21.921 1.00 30.53 92 GLU A C 1
ATOM 743 O O . GLU A 1 92 ? -31.238 24.174 -22.547 1.00 32.94 92 GLU A O 1
ATOM 749 N N . GLU A 1 93 ? -29.182 23.290 -22.454 1.00 32.09 93 GLU A N 1
ATOM 750 C CA . GLU A 1 93 ? -28.880 23.572 -23.860 1.00 35.21 93 GLU A CA 1
ATOM 751 C C . GLU A 1 93 ? -29.839 22.859 -24.831 1.00 32.04 93 GLU A C 1
ATOM 752 O O . GLU A 1 93 ? -30.266 23.461 -25.816 1.00 30.79 93 GLU A O 1
ATOM 758 N N . ALA A 1 94 ? -30.148 21.596 -24.533 1.00 30.99 94 ALA A N 1
ATOM 759 C CA . ALA A 1 94 ? -31.052 20.835 -25.388 1.00 26.99 94 ALA A CA 1
ATOM 760 C C . ALA A 1 94 ? -32.427 21.485 -25.400 1.00 24.29 94 ALA A C 1
ATOM 761 O O . ALA A 1 94 ? -33.006 21.724 -26.461 1.00 27.60 94 ALA A O 1
ATOM 763 N N . VAL A 1 95 ? -32.914 21.821 -24.209 1.00 26.92 95 VAL A N 1
ATOM 764 C CA . VAL A 1 95 ? -34.237 22.411 -24.126 1.00 29.04 95 VAL A CA 1
ATOM 765 C C . VAL A 1 95 ? -34.307 23.719 -24.932 1.00 30.32 95 VAL A C 1
ATOM 766 O O . VAL A 1 95 ? -35.263 23.988 -25.658 1.00 29.92 95 VAL A O 1
ATOM 770 N N . ASN A 1 96 ? -33.238 24.497 -24.822 1.00 30.09 96 ASN A N 1
ATOM 771 C CA . ASN A 1 96 ? -33.127 25.782 -25.485 1.00 31.39 96 ASN A CA 1
ATOM 772 C C . ASN A 1 96 ? -32.995 25.612 -26.991 1.00 34.29 96 ASN A C 1
ATOM 773 O O . ASN A 1 96 ? -33.677 26.336 -27.711 1.00 34.17 96 ASN A O 1
ATOM 778 N N . ASN A 1 97 ? -32.208 24.642 -27.470 1.00 32.01 97 ASN A N 1
ATOM 779 C CA . ASN A 1 97 ? -32.150 24.358 -28.907 1.00 30.64 97 ASN A CA 1
ATOM 780 C C . ASN A 1 97 ? -33.470 23.874 -29.457 1.00 28.43 97 ASN A C 1
ATOM 781 O O . ASN A 1 97 ? -33.894 24.295 -30.532 1.00 31.69 97 ASN A O 1
ATOM 786 N N . ILE A 1 98 ? -34.159 23.004 -28.708 1.00 27.86 98 ILE A N 1
ATOM 787 C CA . ILE A 1 98 ? -35.440 22.508 -29.124 1.00 27.04 98 ILE A CA 1
ATOM 788 C C . ILE A 1 98 ? -36.439 23.665 -29.246 1.00 33.42 98 ILE A C 1
ATOM 789 O O . ILE A 1 98 ? -37.223 23.742 -30.209 1.00 34.93 98 ILE A O 1
ATOM 794 N N . LYS A 1 99 ? -36.417 24.567 -28.272 1.00 29.77 99 LYS A N 1
ATOM 795 C CA . LYS A 1 99 ? -37.314 25.721 -28.326 1.00 36.38 99 LYS A CA 1
ATOM 796 C C . LYS A 1 99 ? -37.012 26.609 -29.534 1.00 32.49 99 LYS A C 1
ATOM 797 O O . LYS A 1 99 ? -37.901 27.007 -30.259 1.00 38.39 99 LYS A O 1
ATOM 803 N N . GLU A 1 100 ? -35.747 26.869 -29.818 1.00 36.14 100 GLU A N 1
ATOM 804 C CA . GLU A 1 100 ? -35.386 27.597 -31.031 1.00 34.79 100 GLU A CA 1
ATOM 805 C C . GLU A 1 100 ? -35.896 27.009 -32.329 1.00 45.89 100 GLU A C 1
ATOM 806 O O . GLU A 1 100 ? -36.366 27.745 -33.192 1.00 39.58 100 GLU A O 1
ATOM 812 N N . PHE A 1 101 ? -35.777 25.693 -32.491 1.00 30.85 101 PHE A N 1
ATOM 813 C CA . PHE A 1 101 ? -36.357 25.000 -33.615 1.00 30.94 101 PHE A CA 1
ATOM 814 C C . PHE A 1 101 ? -37.865 24.925 -33.569 1.00 31.90 101 PHE A C 1
ATOM 815 O O . PHE A 1 101 ? -38.485 24.386 -34.482 1.00 30.95 101 PHE A O 1
ATOM 823 N N . GLN A 1 102 ? -38.474 25.395 -32.487 1.00 31.76 102 GLN A N 1
ATOM 824 C CA . GLN A 1 102 ? -39.932 25.328 -32.389 1.00 37.25 102 GLN A CA 1
ATOM 825 C C . GLN A 1 102 ? -40.477 23.904 -32.403 1.00 32.14 102 GLN A C 1
ATOM 826 O O . GLN A 1 102 ? -41.488 23.542 -33.018 1.00 32.75 102 GLN A O 1
ATOM 832 N N . LEU A 1 103 ? -39.740 23.075 -31.681 1.00 30.54 103 LEU A N 1
ATOM 833 C CA . LEU A 1 103 ? -40.138 21.680 -31.610 1.00 30.66 103 LEU A CA 1
ATOM 834 C C . LEU A 1 103 ? -40.498 21.270 -30.194 1.00 39.76 103 LEU A C 1
ATOM 835 O O . LEU A 1 103 ? -40.633 20.067 -29.959 1.00 30.47 103 LEU A O 1
ATOM 840 N N . ASP A 1 104 ? -40.686 22.220 -29.271 1.00 32.42 104 ASP A N 1
ATOM 841 C CA . ASP A 1 104 ? -40.925 21.800 -27.903 1.00 29.52 104 ASP A CA 1
ATOM 842 C C . ASP A 1 104 ? -42.280 21.204 -27.656 1.00 30.86 104 ASP A C 1
ATOM 843 O O . ASP A 1 104 ? -42.492 20.650 -26.584 1.00 34.31 104 ASP A O 1
ATOM 848 N N . ASP A 1 105 ? -43.181 21.260 -28.628 1.00 32.28 105 ASP A N 1
ATOM 849 C CA . ASP A 1 105 ? -44.432 20.532 -28.452 1.00 31.78 105 ASP A CA 1
ATOM 850 C C . ASP A 1 105 ? -44.294 19.042 -28.704 1.00 32.38 105 ASP A C 1
ATOM 851 O O . ASP A 1 105 ? -45.196 18.292 -28.342 1.00 35.66 105 ASP A O 1
ATOM 856 N N . ARG A 1 106 ? -43.214 18.612 -29.346 1.00 30.66 106 ARG A N 1
ATOM 857 C CA . ARG A 1 106 ? -43.089 17.206 -29.783 1.00 32.65 106 ARG A CA 1
ATOM 858 C C . ARG A 1 106 ? -41.837 16.532 -29.225 1.00 27.54 106 ARG A C 1
ATOM 859 O O . ARG A 1 106 ? -41.731 15.309 -29.306 1.00 27.96 106 ARG A O 1
ATOM 867 N N . ILE A 1 107 ? -40.900 17.302 -28.709 1.00 28.08 107 ILE A N 1
ATOM 868 C CA . ILE A 1 107 ? -39.700 16.734 -28.087 1.00 25.30 107 ILE A CA 1
ATOM 869 C C . ILE A 1 107 ? -39.609 17.133 -26.634 1.00 29.46 107 ILE A C 1
ATOM 870 O O . ILE A 1 107 ? -39.585 18.322 -26.310 1.00 27.87 107 ILE A O 1
ATOM 875 N N . HIS A 1 108 ? -39.552 16.129 -25.768 1.00 26.41 108 HIS A N 1
ATOM 876 C CA . HIS A 1 108 ? -39.654 16.373 -24.332 1.00 25.46 108 HIS A CA 1
ATOM 877 C C . HIS A 1 108 ? -38.447 15.744 -23.683 1.00 25.81 108 HIS A C 1
ATOM 878 O O . HIS A 1 108 ? -38.146 14.572 -23.902 1.00 26.16 108 HIS A O 1
ATOM 885 N 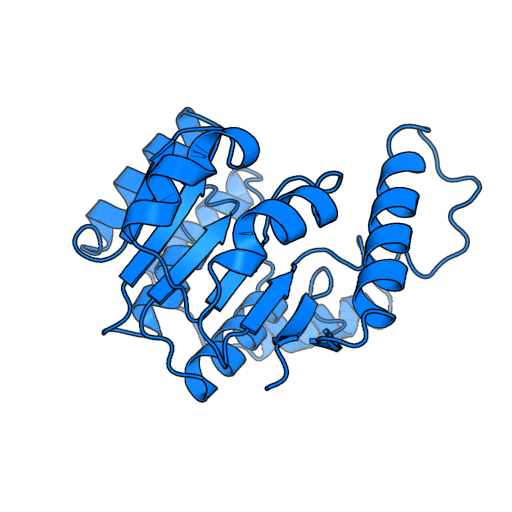N . VAL A 1 109 ? -37.729 16.541 -22.910 1.00 25.75 109 VAL A N 1
ATOM 886 C CA . VAL A 1 109 ? -36.428 16.186 -22.418 1.00 26.56 109 VAL A CA 1
ATOM 887 C C . VAL A 1 109 ? -36.477 16.034 -20.916 1.00 35.22 109 VAL A C 1
ATOM 888 O O . VAL A 1 109 ? -36.652 17.019 -20.190 1.00 31.72 109 VAL A O 1
ATOM 892 N N . PHE A 1 110 ? -36.286 14.814 -20.451 1.00 24.90 110 PHE A N 1
ATOM 893 C CA . PHE A 1 110 ? -36.202 14.546 -19.027 1.00 27.19 110 PHE A CA 1
ATOM 894 C C . PHE A 1 110 ? -34.766 14.785 -18.570 1.00 28.54 110 PHE A C 1
ATOM 895 O O . PHE A 1 110 ? -33.801 14.451 -19.276 1.00 24.44 110 PHE A O 1
ATOM 903 N N . TYR A 1 111 ? -34.680 15.350 -17.367 1.00 28.09 111 TYR A N 1
ATOM 904 C CA . TYR A 1 111 ? -33.445 15.495 -16.632 1.00 27.01 111 TYR A CA 1
ATOM 905 C C . TYR A 1 111 ? -33.231 14.382 -15.640 1.00 27.47 111 TYR A C 1
ATOM 906 O O . TYR A 1 111 ? -34.029 14.077 -14.730 1.00 26.68 111 TYR A O 1
ATOM 915 N N . GLY A 1 112 ? -32.091 13.738 -15.820 1.00 23.99 112 GLY A N 1
ATOM 916 C CA . GLY A 1 112 ? -31.652 12.750 -14.854 1.00 29.13 112 GLY A CA 1
ATOM 917 C C . GLY A 1 112 ? -31.013 11.532 -15.465 1.00 25.85 112 GLY A C 1
ATOM 918 O O . GLY A 1 112 ? -30.760 11.466 -16.668 1.00 27.21 112 GLY A O 1
ATOM 919 N N . ASP A 1 113 ? -30.668 10.588 -14.595 1.00 30.09 113 ASP A N 1
ATOM 920 C CA . ASP A 1 113 ? -30.109 9.316 -15.015 1.00 28.94 113 ASP A CA 1
ATOM 921 C C . ASP A 1 113 ? -31.234 8.417 -15.501 1.00 24.08 113 ASP A C 1
ATOM 922 O O . ASP A 1 113 ? -32.170 8.125 -14.781 1.00 27.31 113 ASP A O 1
ATOM 927 N N . ALA A 1 114 ? -31.115 7.941 -16.736 1.00 26.50 114 ALA A N 1
ATOM 928 C CA . ALA A 1 114 ? -32.150 7.093 -17.307 1.00 27.00 114 ALA A CA 1
ATOM 929 C C . ALA A 1 114 ? -32.424 5.859 -16.467 1.00 26.01 114 ALA A C 1
ATOM 930 O O . ALA A 1 114 ? -33.551 5.390 -16.492 1.00 28.27 114 ALA A O 1
ATOM 932 N N . LEU A 1 115 ? -31.429 5.336 -15.739 1.00 27.88 115 LEU A N 1
ATOM 933 C CA . LEU A 1 115 ? -31.659 4.156 -14.912 1.00 27.77 115 LEU A CA 1
ATOM 934 C C . LEU A 1 115 ? -32.600 4.471 -13.744 1.00 28.23 115 LEU A C 1
ATOM 935 O O . LEU A 1 115 ? -33.127 3.546 -13.147 1.00 34.83 115 LEU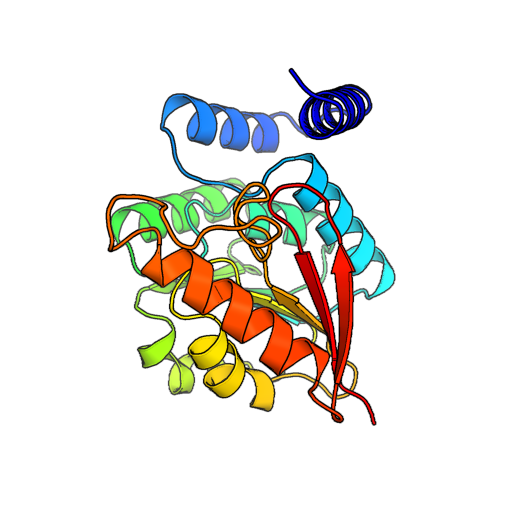 A O 1
ATOM 940 N N . GLU A 1 116 ? -32.840 5.755 -13.472 1.00 28.45 116 GLU A N 1
ATOM 941 C CA . GLU A 1 116 ? -33.705 6.150 -12.366 1.00 28.91 116 GLU A CA 1
ATOM 942 C C . GLU A 1 116 ? -35.036 6.733 -12.794 1.00 27.71 116 GLU A C 1
ATOM 943 O O . GLU A 1 116 ? -35.799 7.193 -11.951 1.00 28.60 116 GLU A O 1
ATOM 949 N N . LEU A 1 117 ? -35.341 6.775 -14.094 1.00 26.84 117 LEU A N 1
ATOM 950 C CA . LEU A 1 117 ? -36.495 7.504 -14.619 1.00 23.88 117 LEU A CA 1
ATOM 951 C C . LEU A 1 117 ? -37.502 6.577 -15.291 1.00 26.16 117 LEU A C 1
ATOM 952 O O . LEU A 1 117 ? -38.392 7.012 -16.028 1.00 25.04 117 LEU A O 1
ATOM 957 N N . ALA A 1 118 ? -37.409 5.281 -15.048 1.00 26.59 118 ALA A N 1
ATOM 958 C CA . ALA A 1 118 ? -38.304 4.382 -15.754 1.00 28.66 118 ALA A CA 1
ATOM 959 C C . ALA A 1 118 ? -39.765 4.667 -15.506 1.00 28.33 118 ALA A C 1
ATOM 960 O O . ALA A 1 118 ? -40.603 4.505 -16.386 1.00 26.49 118 ALA A O 1
ATOM 962 N N . ASP A 1 119 ? -40.121 4.995 -14.268 1.00 28.69 119 ASP A N 1
ATOM 963 C CA . ASP A 1 119 ? -41.521 5.233 -13.928 1.00 30.18 119 ASP A CA 1
ATOM 964 C C . ASP A 1 119 ? -42.059 6.426 -14.702 1.00 27.41 119 ASP A C 1
ATOM 965 O O . ASP A 1 119 ? -43.174 6.390 -15.259 1.00 33.22 119 ASP A O 1
ATOM 970 N N . ALA A 1 120 ? -41.263 7.488 -14.788 1.00 27.79 120 ALA A N 1
ATOM 971 C CA . ALA A 1 120 ? -41.649 8.623 -15.581 1.00 30.04 120 ALA A CA 1
ATOM 972 C C . ALA A 1 120 ? -41.826 8.264 -17.049 1.00 27.70 120 ALA A C 1
ATOM 973 O O . ALA A 1 120 ? -42.791 8.642 -17.682 1.00 26.49 120 ALA A O 1
ATOM 975 N N . VAL A 1 121 ? -40.855 7.563 -17.616 1.00 23.88 121 VAL A N 1
ATOM 976 C CA . VAL A 1 121 ? -40.884 7.249 -19.038 1.00 22.76 121 VAL A CA 1
ATOM 977 C C . VAL A 1 121 ? -42.028 6.322 -19.390 1.00 23.14 121 VAL A C 1
ATOM 978 O O . VAL A 1 121 ? -42.582 6.344 -20.484 1.00 22.99 121 VAL A O 1
ATOM 982 N N . HIS A 1 122 ? -42.377 5.457 -18.435 1.00 24.13 122 HIS A N 1
ATOM 983 C CA . HIS A 1 122 ? -43.460 4.513 -18.645 1.00 22.96 122 HIS A CA 1
ATOM 984 C C . HIS A 1 122 ? -44.806 5.174 -18.887 1.00 24.41 122 HIS A C 1
ATOM 985 O O . HIS A 1 122 ? -45.688 4.569 -19.539 1.00 23.30 122 HIS A O 1
ATOM 992 N N . VAL A 1 123 ? -44.973 6.422 -18.402 1.00 25.27 123 VAL A N 1
ATOM 993 C CA . VAL A 1 123 ? -46.257 7.087 -18.572 1.00 24.93 123 VAL A CA 1
ATOM 994 C C . VAL A 1 123 ? -46.606 7.254 -20.050 1.00 26.28 123 VAL A C 1
ATOM 995 O O . VAL A 1 123 ? -47.782 7.210 -20.411 1.00 23.87 123 VAL A O 1
ATOM 999 N N . THR A 1 124 ? -45.581 7.442 -20.879 1.00 24.60 124 THR A N 1
ATOM 1000 C CA . THR A 1 124 ? -45.744 7.622 -22.306 1.00 21.51 124 THR A CA 1
ATOM 1001 C C . THR A 1 124 ? -45.311 6.425 -23.149 1.00 22.52 124 THR A C 1
ATOM 1002 O O . THR A 1 124 ? -45.274 6.528 -24.359 1.00 23.16 124 THR A O 1
ATOM 1006 N N . ALA A 1 125 ? -45.143 5.265 -22.532 1.00 23.19 125 ALA A N 1
ATOM 1007 C CA . ALA A 1 125 ? -44.929 4.018 -23.261 1.00 21.63 125 ALA A CA 1
ATOM 1008 C C . ALA A 1 125 ? -46.236 3.621 -23.915 1.00 30.12 125 ALA A C 1
ATOM 1009 O O . ALA A 1 125 ? -47.292 4.064 -23.460 1.00 28.01 125 ALA A O 1
ATOM 1011 N N . PRO A 1 126 ? -46.218 2.819 -24.980 1.00 26.75 126 PRO A N 1
ATOM 1012 C CA . PRO A 1 126 ? -45.011 2.179 -25.558 1.00 23.30 126 PRO A CA 1
ATOM 1013 C C . PRO A 1 126 ? -44.342 3.024 -26.635 1.00 21.51 126 PRO A C 1
ATOM 1014 O O . PRO A 1 126 ? -44.943 3.993 -27.135 1.00 22.74 126 PRO A O 1
ATOM 1018 N N . TYR A 1 127 ? -43.111 2.634 -26.976 1.00 22.41 127 TYR A N 1
ATOM 1019 C CA . TYR A 1 127 ? -42.280 3.384 -27.920 1.00 20.49 127 TYR A CA 1
ATOM 1020 C C . TYR A 1 127 ? -42.021 2.465 -29.126 1.00 24.65 127 TYR A C 1
ATOM 1021 O O . TYR A 1 127 ? -41.711 1.295 -28.995 1.00 24.16 127 TYR A O 1
ATOM 1030 N N . ASP A 1 128 ? -42.175 3.026 -30.310 1.00 21.90 128 ASP A N 1
ATOM 1031 C CA . ASP A 1 128 ? -41.898 2.273 -31.537 1.00 25.48 128 ASP A CA 1
ATOM 1032 C C . ASP A 1 128 ? -40.424 2.163 -31.839 1.00 24.23 128 ASP A C 1
ATOM 1033 O O . ASP A 1 128 ? -39.963 1.204 -32.466 1.00 23.52 128 ASP A O 1
ATOM 1038 N N . VAL A 1 129 ? -39.662 3.129 -31.355 1.00 21.08 129 VAL A N 1
ATOM 1039 C CA . VAL A 1 129 ? -38.213 3.063 -31.434 1.00 20.12 129 VAL A CA 1
ATOM 1040 C C . VAL A 1 129 ? -37.594 3.454 -30.102 1.00 21.95 129 VAL A C 1
ATOM 1041 O O . VAL A 1 129 ? -37.992 4.467 -29.530 1.00 21.05 129 VAL A O 1
ATOM 1045 N N . ILE A 1 130 ? -36.601 2.710 -29.637 1.00 19.04 130 ILE A N 1
ATOM 1046 C CA . ILE A 1 130 ? -35.813 3.178 -28.486 1.00 19.82 130 ILE A CA 1
ATOM 1047 C C . ILE A 1 130 ? -34.368 3.292 -28.962 1.00 23.03 130 ILE A C 1
ATOM 1048 O O . ILE A 1 130 ? -33.854 2.345 -29.577 1.00 20.83 130 ILE A O 1
ATOM 1053 N N . PHE A 1 131 ? -33.762 4.463 -28.804 1.00 21.98 131 PHE A N 1
ATOM 1054 C CA . PHE A 1 131 ? -32.423 4.725 -29.278 1.00 20.06 131 PHE A CA 1
ATOM 1055 C C . PHE A 1 131 ? -31.539 4.895 -28.039 1.00 27.05 131 PHE A C 1
ATOM 1056 O O . PHE A 1 131 ? -31.703 5.807 -27.254 1.00 24.18 131 PHE A O 1
ATOM 1064 N N . ILE A 1 132 ? -30.596 3.990 -27.857 1.00 22.62 132 ILE A N 1
ATOM 1065 C CA . ILE A 1 132 ? -29.645 4.040 -26.796 1.00 24.68 132 ILE A CA 1
ATOM 1066 C C . ILE A 1 132 ? -28.359 4.677 -27.247 1.00 25.73 132 ILE A C 1
ATOM 1067 O O . ILE A 1 132 ? -27.610 4.076 -28.033 1.00 26.35 132 ILE A O 1
ATOM 1072 N N . ASP A 1 133 ? -28.078 5.875 -26.734 1.00 26.01 133 ASP A N 1
ATOM 1073 C CA . ASP A 1 133 ? -26.939 6.659 -27.188 1.00 26.50 133 ASP A CA 1
ATOM 1074 C C . ASP A 1 133 ? -26.209 7.300 -25.998 1.00 34.77 133 ASP A C 1
ATOM 1075 O O . ASP A 1 133 ? -25.837 8.456 -26.061 1.00 35.08 133 ASP A O 1
ATOM 1080 N N . ALA A 1 134 ? -26.035 6.554 -24.917 1.00 29.77 134 ALA A N 1
ATOM 1081 C CA . ALA A 1 134 ? -25.384 7.076 -23.706 1.00 35.32 134 ALA A CA 1
ATOM 1082 C C . ALA A 1 134 ? -24.494 6.016 -23.055 1.00 44.92 134 ALA A C 1
ATOM 1083 O O . ALA A 1 134 ? -24.591 4.833 -23.376 1.00 71.17 134 ALA A O 1
ATOM 1085 N N . ALA A 1 135 ? -23.697 6.443 -22.079 1.00 40.59 135 ALA A N 1
ATOM 1086 C CA . ALA A 1 135 ? -23.043 5.561 -21.102 1.00 37.99 135 ALA A CA 1
ATOM 1087 C C . ALA A 1 135 ? -22.610 4.178 -21.587 1.00 36.84 135 ALA A C 1
ATOM 1088 O O . ALA A 1 135 ? -23.310 3.166 -21.422 1.00 34.41 135 ALA A O 1
ATOM 1090 N N . LYS A 1 136 ? -21.394 4.195 -22.126 1.00 36.93 136 LYS A N 1
ATOM 1091 C CA . LYS A 1 136 ? -20.775 3.020 -22.698 1.00 49.89 136 LYS A CA 1
ATOM 1092 C C . LYS A 1 136 ? -20.959 1.773 -21.850 1.00 49.04 136 LYS A C 1
ATOM 1093 O O . LYS A 1 136 ? -21.290 0.696 -22.329 1.00 60.59 136 LYS A O 1
ATOM 1099 N N . GLY A 1 137 ? -20.775 1.914 -20.553 1.00 37.80 137 GLY A N 1
ATOM 1100 C CA . GLY A 1 137 ? -20.762 0.690 -19.729 1.00 38.72 137 GLY A CA 1
ATOM 1101 C C . GLY A 1 137 ? -22.124 0.187 -19.308 1.00 39.95 137 GLY A C 1
ATOM 1102 O O . GLY A 1 137 ? -22.233 -0.754 -18.524 1.00 34.65 137 GLY A O 1
ATOM 1103 N N . GLN A 1 138 ? -23.178 0.813 -19.816 1.00 30.91 138 GLN A N 1
ATOM 1104 C CA . GLN A 1 138 ? -24.508 0.593 -19.244 1.00 26.24 138 GLN A CA 1
ATOM 1105 C C . GLN A 1 138 ? -25.512 0.080 -20.308 1.00 23.68 138 GLN A C 1
ATOM 1106 O O . GLN A 1 138 ? -26.682 0.006 -20.009 1.00 24.40 138 GLN A O 1
ATOM 1112 N N . TYR A 1 139 ? -25.096 -0.361 -21.492 1.00 25.64 139 TYR A N 1
ATOM 1113 C CA . TYR A 1 139 ? -26.080 -0.684 -22.513 1.00 26.40 139 TYR A CA 1
ATOM 1114 C C . TYR A 1 139 ? -27.049 -1.782 -22.112 1.00 21.90 139 TYR A C 1
ATOM 1115 O O . TYR A 1 139 ? -28.252 -1.669 -22.382 1.00 22.99 139 TYR A O 1
ATOM 1124 N N . GLN A 1 140 ? -26.547 -2.860 -21.495 1.00 22.98 140 GLN A N 1
ATOM 1125 C CA . GLN A 1 140 ? -27.406 -3.960 -21.113 1.00 21.40 140 GLN A CA 1
ATOM 1126 C C . GLN A 1 140 ? -28.420 -3.541 -20.075 1.00 18.11 140 GLN A C 1
ATOM 1127 O O . GLN A 1 140 ? -29.591 -3.972 -20.127 1.00 23.53 140 GLN A O 1
ATOM 1133 N N . ASN A 1 141 ? -27.959 -2.712 -19.139 1.00 22.60 141 ASN A N 1
ATOM 1134 C CA . ASN A 1 141 ? -28.886 -2.150 -18.163 1.00 24.07 141 ASN A CA 1
ATOM 1135 C C . ASN A 1 141 ? -30.035 -1.331 -18.766 1.00 25.65 141 ASN A C 1
ATOM 1136 O O . ASN A 1 141 ? -31.180 -1.496 -18.369 1.00 24.59 141 ASN A O 1
ATOM 1141 N N . PHE A 1 142 ? -29.702 -0.448 -19.699 1.00 23.47 142 PHE A N 1
ATOM 1142 C CA . PHE A 1 142 ? -30.741 0.325 -20.438 1.00 21.23 142 PHE A CA 1
ATOM 1143 C C . PHE A 1 142 ? -31.673 -0.602 -21.194 1.00 20.26 142 PHE A C 1
ATOM 1144 O O . PHE A 1 142 ? -32.890 -0.467 -21.156 1.00 23.29 142 PHE A O 1
ATOM 1152 N N . PHE A 1 143 ? -31.129 -1.628 -21.846 1.00 20.52 143 PHE A N 1
ATOM 1153 C CA . PHE A 1 143 ? -31.938 -2.530 -22.616 1.00 24.32 143 PHE A CA 1
ATOM 1154 C C . PHE A 1 143 ? -32.911 -3.238 -21.697 1.00 23.52 143 PHE A C 1
ATOM 1155 O O . PHE A 1 143 ? -34.112 -3.296 -21.935 1.00 23.30 143 PHE A O 1
ATOM 1163 N N . HIS A 1 144 ? -32.424 -3.733 -20.569 1.00 23.15 144 HIS A N 1
ATOM 1164 C CA . HIS A 1 144 ? -33.346 -4.503 -19.763 1.00 21.57 144 HIS A CA 1
ATOM 1165 C C . HIS A 1 144 ? -34.436 -3.574 -19.209 1.00 20.72 144 HIS A C 1
ATOM 1166 O O . HIS A 1 144 ? -35.549 -4.031 -19.005 1.00 26.99 144 HIS A O 1
ATOM 1173 N N . LEU A 1 145 ? -34.098 -2.343 -18.836 1.00 23.71 145 LEU A N 1
ATOM 1174 C CA . LEU A 1 145 ? -35.022 -1.429 -18.218 1.00 23.87 145 LEU A CA 1
ATOM 1175 C C . LEU A 1 145 ? -36.099 -0.967 -19.184 1.00 27.28 145 LEU A C 1
ATOM 1176 O O . LEU A 1 145 ? -37.267 -0.819 -18.816 1.00 27.59 145 LEU A O 1
ATOM 1181 N N . TYR A 1 146 ? -35.712 -0.753 -20.439 1.00 25.51 146 TYR A N 1
ATOM 1182 C CA . TYR A 1 146 ? -36.594 -0.076 -21.382 1.00 23.31 146 TYR A CA 1
ATOM 1183 C C . TYR A 1 146 ? -37.196 -0.976 -22.435 1.00 25.31 146 TYR A C 1
ATOM 1184 O O . TYR A 1 146 ? -38.254 -0.660 -23.008 1.00 24.53 146 TYR A O 1
ATOM 1193 N N . GLU A 1 147 ? -36.545 -2.102 -22.745 1.00 24.48 147 GLU A N 1
ATOM 1194 C CA . GLU A 1 147 ? -37.181 -3.040 -23.671 1.00 23.85 147 GLU A CA 1
ATOM 1195 C C . GLU A 1 147 ? -38.623 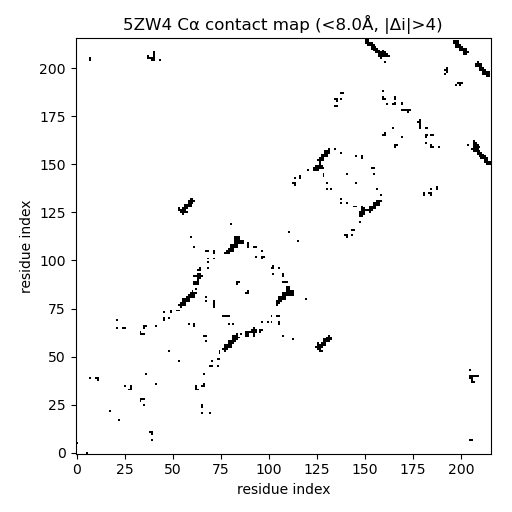-3.465 -23.397 1.00 24.45 147 GLU A C 1
ATOM 1196 O O . GLU A 1 147 ? -39.380 -3.656 -24.352 1.00 24.77 147 GLU A O 1
ATOM 1202 N N . PRO A 1 148 ? -39.048 -3.560 -22.129 1.00 24.39 148 PRO A N 1
ATOM 1203 C CA . PRO A 1 148 ? -40.448 -3.923 -21.907 1.00 30.21 148 PRO A CA 1
ATOM 1204 C C . PRO A 1 148 ? -41.386 -2.821 -22.385 1.00 25.74 148 PRO A C 1
ATOM 1205 O O . PRO A 1 148 ? -42.576 -3.075 -22.539 1.00 29.58 148 PRO A O 1
ATOM 1209 N N . MET A 1 149 ? -40.857 -1.619 -22.595 1.00 23.89 149 MET A N 1
ATOM 1210 C CA . MET A 1 149 ? -41.652 -0.512 -23.112 1.00 24.04 149 MET A CA 1
ATOM 1211 C C . MET A 1 149 ? -41.783 -0.395 -24.624 1.00 24.66 149 MET A C 1
ATOM 1212 O O . MET A 1 149 ? -42.377 0.564 -25.130 1.00 24.39 149 MET A O 1
ATOM 1217 N N . LEU A 1 150 ? -41.162 -1.329 -25.331 1.00 22.07 150 LEU A N 1
ATOM 1218 C CA . LEU A 1 150 ? -41.157 -1.268 -26.785 1.00 23.11 150 LEU A CA 1
ATOM 1219 C C . LEU A 1 150 ? -42.488 -1.795 -27.335 1.00 26.55 150 LEU A C 1
ATOM 1220 O O . LEU A 1 150 ? -43.039 -2.790 -26.867 1.00 27.78 150 LEU A O 1
ATOM 1225 N N . SER A 1 151 ? -43.018 -1.123 -28.343 1.00 24.61 151 SER A N 1
ATOM 1226 C CA . SER A 1 151 ? -44.161 -1.615 -29.094 1.00 28.30 151 SER A CA 1
ATOM 1227 C C . SER A 1 151 ? -43.847 -2.961 -29.749 1.00 30.77 151 SER A C 1
ATOM 1228 O O . SER A 1 151 ? -42.714 -3.290 -30.085 1.00 29.59 151 SER A O 1
ATOM 1231 N N . PRO A 1 152 ? -44.889 -3.750 -29.960 1.00 40.52 152 PRO A N 1
ATOM 1232 C CA . PRO A 1 152 ? -44.758 -5.026 -30.669 1.00 42.17 152 PRO A CA 1
ATOM 1233 C C . PRO A 1 152 ? -43.748 -5.139 -31.802 1.00 44.69 152 PRO A C 1
ATOM 1234 O O . PRO A 1 152 ? -42.894 -6.034 -31.834 1.00 60.13 152 PRO A O 1
ATOM 1238 N N . ASP A 1 153 ? -43.867 -4.247 -32.770 1.00 37.88 153 ASP A N 1
ATOM 1239 C CA . ASP A 1 153 ? -42.944 -4.420 -33.912 1.00 45.49 153 ASP A CA 1
ATOM 1240 C C . ASP A 1 153 ? -41.798 -3.421 -33.747 1.00 42.80 153 ASP A C 1
ATOM 1241 O O . ASP A 1 153 ? -41.211 -2.974 -34.734 1.00 36.59 153 ASP A O 1
ATOM 1246 N N . GLY A 1 154 ? -41.499 -3.034 -32.510 1.00 30.02 154 GLY A N 1
ATOM 1247 C CA . GLY A 1 154 ? -40.566 -1.930 -32.366 1.00 30.29 154 GLY A CA 1
ATOM 1248 C C . GLY A 1 154 ? -39.128 -2.314 -32.677 1.00 24.75 154 GLY A C 1
ATOM 1249 O O . GLY A 1 154 ? -38.721 -3.494 -32.743 1.00 25.82 154 GLY A O 1
ATOM 1250 N N . VAL A 1 155 ? -38.330 -1.253 -32.758 1.00 22.35 155 VAL A N 1
ATOM 1251 C CA . VAL A 1 155 ? -36.915 -1.412 -33.007 1.00 20.99 155 VAL A CA 1
ATOM 1252 C C . VAL A 1 155 ? -36.145 -0.723 -31.890 1.00 22.29 155 VAL A C 1
ATOM 1253 O O . VAL A 1 155 ? -36.431 0.389 -31.505 1.00 21.59 155 VAL A O 1
ATOM 1257 N N . ILE A 1 156 ? -35.109 -1.397 -31.410 1.00 22.12 156 ILE A N 1
ATOM 1258 C CA . ILE A 1 156 ? -34.139 -0.846 -30.500 1.00 21.83 156 ILE A CA 1
ATOM 1259 C C . ILE A 1 156 ? -32.814 -0.605 -31.189 1.00 26.68 156 ILE A C 1
ATOM 1260 O O . ILE A 1 156 ? -32.270 -1.522 -31.797 1.00 22.76 156 ILE A O 1
ATOM 1265 N N . ILE A 1 157 ? -32.308 0.612 -31.142 1.00 20.76 157 ILE A N 1
ATOM 1266 C CA . ILE A 1 157 ? -31.077 0.899 -31.858 1.00 21.65 157 ILE A CA 1
ATOM 1267 C C . ILE A 1 157 ? -30.057 1.279 -30.796 1.00 23.73 157 ILE A C 1
ATOM 1268 O O . ILE A 1 157 ? -30.309 2.177 -29.965 1.00 22.00 157 ILE A O 1
ATOM 1273 N N . THR A 1 158 ? -28.917 0.586 -30.779 1.00 19.69 158 THR A N 1
ATOM 1274 C CA . THR A 1 158 ? -27.853 0.952 -29.879 1.00 22.98 158 THR A CA 1
ATOM 1275 C C . THR A 1 158 ? -26.686 1.586 -30.644 1.00 24.59 158 THR A C 1
ATOM 1276 O O . THR A 1 158 ? -26.134 0.980 -31.586 1.00 23.55 158 THR A O 1
ATOM 1280 N N . ASP A 1 159 ? -26.240 2.746 -30.184 1.00 22.42 159 ASP A N 1
ATOM 1281 C CA . ASP A 1 159 ? -25.084 3.359 -30.844 1.00 23.43 159 ASP A CA 1
ATOM 1282 C C . ASP A 1 159 ? -23.761 3.003 -30.168 1.00 27.01 159 ASP A C 1
ATOM 1283 O O . ASP A 1 159 ? -23.752 2.516 -29.049 1.00 27.14 159 ASP A O 1
ATOM 1288 N N A ASN A 1 160 ? -22.646 3.181 -30.866 0.58 24.44 160 ASN A N 1
ATOM 1289 N N B ASN A 1 160 ? -22.655 3.250 -30.862 0.42 24.01 160 ASN A N 1
ATOM 1290 C CA A ASN A 1 160 ? -21.341 2.971 -30.246 0.58 24.33 160 ASN A CA 1
ATOM 1291 C CA B ASN A 1 160 ? -21.314 2.965 -30.354 0.42 23.87 160 ASN A CA 1
ATOM 1292 C C A ASN A 1 160 ? -21.090 1.532 -29.801 0.58 25.05 160 ASN A C 1
ATOM 1293 C C B ASN A 1 160 ? -21.113 1.555 -29.819 0.42 24.25 160 ASN A C 1
ATOM 1294 O O A ASN A 1 160 ? -20.648 1.261 -28.693 0.58 29.48 160 ASN A O 1
ATOM 1295 O O B ASN A 1 160 ? -20.725 1.342 -28.678 0.42 26.89 160 ASN A O 1
ATOM 1304 N N . VAL A 1 161 ? -21.410 0.578 -30.654 1.00 23.16 161 VAL A N 1
ATOM 1305 C CA . VAL A 1 161 ? -21.195 -0.837 -30.322 1.00 22.13 161 VAL A CA 1
ATOM 1306 C C . VAL A 1 161 ? -19.860 -1.324 -30.894 1.00 26.76 161 VAL A C 1
ATOM 1307 O O . VAL A 1 161 ? -19.461 -2.426 -30.605 1.00 22.65 161 VAL A O 1
ATOM 1311 N N . LEU A 1 162 ? -19.124 -0.501 -31.627 1.00 27.93 162 LEU A N 1
ATOM 1312 C CA . LEU A 1 162 ? -17.824 -0.901 -32.162 1.00 26.09 162 LEU A CA 1
ATOM 1313 C C . LEU A 1 162 ? -16.647 -0.146 -31.519 1.00 30.08 162 LEU A C 1
ATOM 1314 O O . LEU A 1 162 ? -15.515 -0.598 -31.623 1.00 30.21 162 LEU A O 1
ATOM 1319 N N . PHE A 1 163 ? -16.887 0.969 -30.837 1.00 37.29 163 PHE A N 1
ATOM 1320 C CA . PHE A 1 163 ? -15.854 1.707 -30.116 1.00 38.35 163 PHE A CA 1
ATOM 1321 C C . PHE A 1 163 ? -14.565 1.879 -30.928 1.00 39.90 163 PHE A C 1
ATOM 1322 O O . PHE A 1 163 ? -13.466 1.467 -30.552 1.00 39.91 163 PHE A O 1
ATOM 1330 N N . LYS A 1 164 ? -14.723 2.516 -32.077 1.00 34.99 164 LYS A N 1
ATOM 1331 C CA . LYS A 1 164 ? -13.624 2.810 -32.999 1.00 41.28 164 LYS A CA 1
ATOM 1332 C C . LYS A 1 164 ? -12.948 1.593 -33.622 1.00 51.76 164 LYS A C 1
ATOM 1333 O O . LYS A 1 164 ? -11.837 1.690 -34.178 1.00 43.16 164 LYS A O 1
ATOM 1339 N N . GLY A 1 165 ? -13.638 0.458 -33.570 1.00 35.14 165 GLY A N 1
ATOM 1340 C CA . GLY A 1 165 ? -13.050 -0.799 -34.004 1.00 32.71 165 GLY A CA 1
ATOM 1341 C C . GLY A 1 165 ? -12.321 -1.560 -32.899 1.00 28.22 165 GLY A C 1
ATOM 1342 O O . GLY A 1 165 ? -11.951 -2.720 -33.124 1.00 29.76 165 GLY A O 1
ATOM 1343 N N . LEU A 1 166 ? -12.180 -0.941 -31.738 1.00 29.58 166 LEU A N 1
ATOM 1344 C CA . LEU A 1 166 ? -11.424 -1.554 -30.648 1.00 33.43 166 LEU A CA 1
ATOM 1345 C C . LEU A 1 166 ? -12.090 -2.872 -30.207 1.00 31.83 166 LEU A C 1
ATOM 1346 O O . LEU A 1 166 ? -11.412 -3.817 -29.823 1.00 29.75 166 LEU A O 1
ATOM 1351 N N A VAL A 1 167 ? -13.413 -2.904 -30.268 0.50 28.12 167 VAL A N 1
ATOM 1352 N N B VAL A 1 167 ? -13.415 -2.981 -30.247 0.50 28.21 167 VAL A N 1
ATOM 1353 C CA A VAL A 1 167 ? -14.110 -4.117 -29.881 0.50 26.75 167 VAL A CA 1
ATOM 1354 C CA B VAL A 1 167 ? -14.017 -4.264 -29.856 0.50 25.31 167 VAL A CA 1
ATOM 1355 C C A VAL A 1 167 ? -13.796 -5.313 -30.770 0.50 28.41 167 VAL A C 1
ATOM 1356 C C B VAL A 1 167 ? -13.668 -5.417 -30.758 0.50 30.37 167 VAL A C 1
ATOM 1357 O O A VAL A 1 167 ? -13.995 -6.441 -30.323 0.50 30.71 167 VAL A O 1
ATOM 1358 O O B VAL A 1 167 ? -13.747 -6.580 -30.352 0.50 31.02 167 VAL A O 1
ATOM 1365 N N . ALA A 1 168 ? -13.284 -5.091 -31.990 1.00 31.77 168 ALA A N 1
ATOM 1366 C CA . ALA A 1 168 ? -13.111 -6.136 -33.000 1.00 29.60 168 ALA A CA 1
ATOM 1367 C C . ALA A 1 168 ? -11.667 -6.550 -33.063 1.00 32.67 168 ALA A C 1
ATOM 1368 O O . ALA A 1 168 ? -11.292 -7.415 -33.830 1.00 37.97 168 ALA A O 1
ATOM 1370 N N . GLU A 1 169 ? -10.834 -5.914 -32.265 1.00 32.94 169 GLU A N 1
ATOM 1371 C CA . GLU A 1 169 ? -9.448 -6.324 -32.228 1.00 44.32 169 GLU A CA 1
ATOM 1372 C C . GLU A 1 169 ? -9.128 -7.139 -30.990 1.00 43.27 169 GLU A C 1
ATOM 1373 O O . GLU A 1 169 ? -9.960 -7.361 -30.101 1.00 32.59 169 GLU A O 1
ATOM 1379 N N . ASP A 1 170 ? -7.888 -7.604 -30.918 1.00 42.61 170 ASP A N 1
ATOM 1380 C CA . ASP A 1 170 ? -7.389 -8.075 -29.632 1.00 43.30 170 ASP A CA 1
ATOM 1381 C C . ASP A 1 170 ? -7.143 -6.925 -28.668 1.00 40.99 170 ASP A C 1
ATOM 1382 O O . ASP A 1 170 ? -6.139 -6.230 -28.750 1.00 39.67 170 ASP A O 1
ATOM 1387 N N . TYR A 1 171 ? -8.053 -6.709 -27.732 1.00 34.07 171 TYR A N 1
ATOM 1388 C CA . TYR A 1 171 ? -7.950 -5.534 -26.890 1.00 37.28 171 TYR A CA 1
ATOM 1389 C C . TYR A 1 171 ? -7.391 -5.875 -25.513 1.00 35.59 171 TYR A C 1
ATOM 1390 O O . TYR A 1 171 ? -7.435 -5.039 -24.616 1.00 36.20 171 TYR A O 1
ATOM 1399 N N . SER A 1 172 ? -6.909 -7.101 -25.366 1.00 37.07 172 SER A N 1
ATOM 1400 C CA . SER A 1 172 ? -6.551 -7.645 -24.049 1.00 41.05 172 SER A CA 1
ATOM 1401 C C . SER A 1 172 ? -5.465 -6.864 -23.306 1.00 46.49 172 SER A C 1
ATOM 1402 O O . SER A 1 172 ? -5.389 -6.964 -22.076 1.00 48.42 172 SER A O 1
ATOM 1405 N N . LYS A 1 173 ? -4.657 -6.096 -24.033 1.00 49.29 173 LYS A N 1
ATOM 1406 C CA . LYS A 1 173 ? -3.596 -5.280 -23.425 1.00 54.62 173 LYS A CA 1
ATOM 1407 C C . LYS A 1 173 ? -3.737 -3.763 -23.618 1.00 57.57 173 LYS A C 1
ATOM 1408 O O . LYS A 1 173 ? -2.813 -2.979 -23.374 1.00 52.14 173 LYS A O 1
ATOM 1414 N N . ILE A 1 174 ? -4.920 -3.319 -24.016 1.00 40.72 174 ILE A N 1
ATOM 1415 C CA . ILE A 1 174 ? -5.277 -1.903 -23.932 1.00 49.35 174 ILE A CA 1
ATOM 1416 C C . ILE A 1 174 ? -5.055 -1.293 -22.537 1.00 42.82 174 ILE A C 1
ATOM 1417 O O . ILE A 1 174 ? -5.319 -1.903 -21.500 1.00 44.24 174 ILE A O 1
ATOM 1422 N N . GLU A 1 175 ? -4.559 -0.060 -22.502 1.00 44.39 175 GLU A N 1
ATOM 1423 C CA . GLU A 1 175 ? -4.483 0.710 -21.270 1.00 48.47 175 GLU A CA 1
ATOM 1424 C C . GLU A 1 175 ? -5.226 2.005 -21.570 1.00 47.28 175 GLU A C 1
ATOM 1425 O O . GLU A 1 175 ? -5.406 2.380 -22.729 1.00 51.22 175 GLU A O 1
ATOM 1431 N N . PRO A 1 176 ? -5.636 2.711 -20.528 1.00 51.13 176 PRO A N 1
ATOM 1432 C CA . PRO A 1 176 ? -5.622 2.221 -19.165 1.00 47.88 176 PRO A CA 1
ATOM 1433 C C . PRO A 1 176 ? -6.669 1.126 -18.942 1.00 50.68 176 PRO A C 1
ATOM 1434 O O . PRO A 1 176 ? -7.458 0.869 -19.850 1.00 46.35 176 PRO A O 1
ATOM 1438 N N . LYS A 1 177 ? -6.679 0.523 -17.756 1.00 45.24 177 LYS A N 1
ATOM 1439 C CA . LYS A 1 177 ? -7.574 -0.603 -17.465 1.00 51.79 177 LYS A CA 1
ATOM 1440 C C . LYS A 1 177 ? -9.055 -0.245 -17.553 1.00 57.45 177 LYS A C 1
ATOM 1441 O O . LYS A 1 177 ? -9.872 -1.050 -17.979 1.00 45.89 177 LYS A O 1
ATOM 1447 N N . ARG A 1 178 ? -9.408 0.967 -17.146 1.00 48.69 178 ARG A N 1
ATOM 1448 C CA . ARG A 1 178 ? -10.757 1.478 -17.272 1.00 58.28 178 ARG A CA 1
ATOM 1449 C C . ARG A 1 178 ? -11.280 1.312 -18.709 1.00 45.04 178 ARG A C 1
ATOM 1450 O O . ARG A 1 178 ? -12.408 0.861 -18.932 1.00 43.54 178 ARG A O 1
ATOM 1458 N N A ARG A 1 179 ? -10.448 1.681 -19.677 0.40 41.39 179 ARG A N 1
ATOM 1459 N N B ARG A 1 179 ? -10.447 1.677 -19.673 0.60 40.93 179 ARG A N 1
ATOM 1460 C CA A ARG A 1 179 ? -10.801 1.616 -21.091 0.40 43.21 179 ARG A CA 1
ATOM 1461 C CA B ARG A 1 179 ? -10.808 1.616 -21.077 0.60 44.50 179 ARG A CA 1
ATOM 1462 C C A ARG A 1 179 ? -10.899 0.170 -21.585 0.40 43.20 179 ARG A C 1
ATOM 1463 C C B ARG A 1 179 ? -10.909 0.168 -21.569 0.60 45.54 179 ARG A C 1
ATOM 1464 O O A ARG A 1 179 ? -11.806 -0.162 -22.349 0.40 35.88 179 ARG A O 1
ATOM 1465 O O B ARG A 1 179 ? -11.833 -0.162 -22.314 0.60 36.11 179 ARG A O 1
ATOM 1480 N N . ARG A 1 180 ? -9.961 -0.674 -21.165 1.00 37.08 180 ARG A N 1
ATOM 1481 C CA . ARG A 1 180 ? -9.997 -2.094 -21.484 1.00 38.70 180 ARG A CA 1
ATOM 1482 C C . ARG A 1 180 ? -11.297 -2.711 -20.936 1.00 35.76 180 ARG A C 1
ATOM 1483 O O . ARG A 1 180 ? -11.989 -3.443 -21.618 1.00 29.06 180 ARG A O 1
ATOM 1491 N N . ARG A 1 181 ? -11.662 -2.371 -19.708 1.00 33.74 181 ARG A N 1
ATOM 1492 C CA . ARG A 1 181 ? -12.892 -2.858 -19.121 1.00 34.39 181 ARG A CA 1
ATOM 1493 C C . ARG A 1 181 ? -14.150 -2.435 -19.865 1.00 29.12 181 ARG A C 1
ATOM 1494 O O . ARG A 1 181 ? -15.103 -3.194 -20.012 1.00 26.73 181 ARG A O 1
ATOM 1502 N N . LEU A 1 182 ? -14.170 -1.208 -20.344 1.00 29.85 182 LEU A N 1
ATOM 1503 C CA . LEU A 1 182 ? -15.276 -0.734 -21.142 1.00 32.63 182 LEU A CA 1
ATOM 1504 C C . LEU A 1 182 ? -15.433 -1.406 -22.499 1.00 25.57 182 LEU A C 1
ATOM 1505 O O . LEU A 1 182 ? -16.533 -1.734 -22.940 1.00 26.86 182 LEU A O 1
ATOM 1510 N N . VAL A 1 183 ? -14.324 -1.564 -23.196 1.00 26.86 183 VAL A N 1
ATOM 1511 C CA . VAL A 1 183 ? -14.334 -2.277 -24.450 1.00 26.65 183 VAL A CA 1
ATOM 1512 C C . VAL A 1 183 ? -14.859 -3.701 -24.208 1.00 26.06 183 VAL A C 1
ATOM 1513 O O . VAL A 1 183 ? -15.702 -4.182 -24.987 1.00 24.74 183 VAL A O 1
ATOM 1517 N N . ALA A 1 184 ? -14.341 -4.380 -23.192 1.00 23.67 184 ALA A N 1
ATOM 1518 C CA . ALA A 1 184 ? -14.840 -5.727 -22.854 1.00 23.19 184 ALA A CA 1
ATOM 1519 C C . ALA A 1 184 ? -16.308 -5.730 -22.558 1.00 24.66 184 ALA A C 1
ATOM 1520 O O . ALA A 1 184 ? -17.014 -6.666 -22.931 1.00 23.45 184 ALA A O 1
ATOM 1522 N N . LYS A 1 185 ? -16.822 -4.712 -21.872 1.00 22.22 185 LYS A N 1
ATOM 1523 C CA . LYS A 1 185 ? -18.225 -4.650 -21.536 1.00 23.48 185 LYS A CA 1
ATOM 1524 C C . LYS A 1 185 ? -19.090 -4.445 -22.782 1.00 21.39 185 LYS A C 1
ATOM 1525 O O . LYS A 1 185 ? -20.161 -5.014 -22.879 1.00 23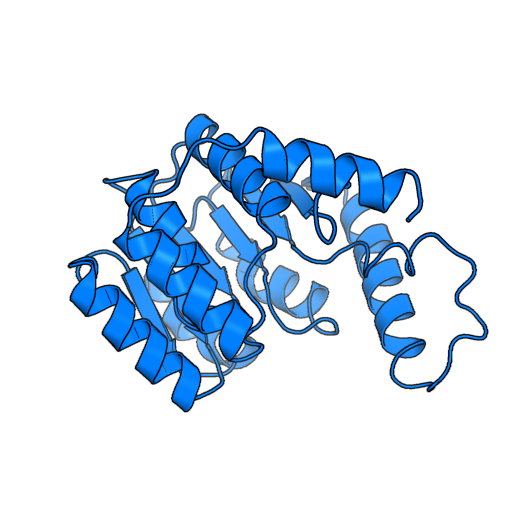.77 185 LYS A O 1
ATOM 1531 N N . ILE A 1 186 ? -18.614 -3.672 -23.739 1.00 21.97 186 ILE A N 1
ATOM 1532 C CA . ILE A 1 186 ? -19.370 -3.489 -25.012 1.00 21.62 186 ILE A CA 1
ATOM 1533 C C . ILE A 1 186 ? -19.315 -4.788 -25.827 1.00 22.45 186 ILE A C 1
ATOM 1534 O O . ILE A 1 186 ? -20.338 -5.233 -26.349 1.00 21.67 186 ILE A O 1
ATOM 1539 N N . ASP A 1 187 ? -18.166 -5.461 -25.812 1.00 21.71 187 ASP A N 1
ATOM 1540 C CA . ASP A 1 187 ? -18.019 -6.741 -26.539 1.00 21.27 187 ASP A CA 1
ATOM 1541 C C . ASP A 1 187 ? -18.985 -7.755 -25.916 1.00 25.61 187 ASP A C 1
ATOM 1542 O O . ASP A 1 187 ? -19.644 -8.520 -26.611 1.00 22.60 187 ASP A O 1
ATOM 1547 N N . GLU A 1 188 ? -19.071 -7.756 -24.588 1.00 21.60 188 GLU A N 1
ATOM 1548 C CA . GLU A 1 188 ? -20.037 -8.574 -23.885 1.00 19.52 188 GLU A CA 1
ATOM 1549 C C . GLU A 1 188 ? -21.461 -8.319 -24.301 1.00 21.77 188 GLU A C 1
ATOM 1550 O O . GLU A 1 188 ? -22.228 -9.261 -24.528 1.00 21.99 188 GLU A O 1
ATOM 1556 N N . TYR A 1 189 ? -21.821 -7.044 -24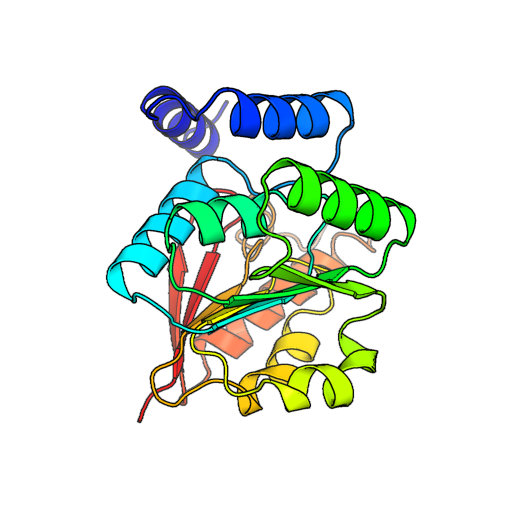.362 1.00 19.91 189 TYR A N 1
ATOM 1557 C CA . TYR A 1 189 ? -23.171 -6.644 -24.794 1.00 20.80 189 TYR A CA 1
ATOM 1558 C C . TYR A 1 189 ? -23.507 -7.145 -26.202 1.00 18.64 189 TYR A C 1
ATOM 1559 O O . TYR A 1 189 ? -24.579 -7.719 -26.432 1.00 21.50 189 TYR A O 1
ATOM 1568 N N . ASN A 1 190 ? -22.553 -6.957 -27.112 1.00 19.54 190 ASN A N 1
ATOM 1569 C CA . ASN A 1 190 ? -22.783 -7.410 -28.482 1.00 23.73 190 ASN A CA 1
ATOM 1570 C C . ASN A 1 190 ? -23.054 -8.897 -28.589 1.00 21.33 190 ASN A C 1
ATOM 1571 O O . ASN A 1 190 ? -23.950 -9.363 -29.312 1.00 21.78 190 ASN A O 1
ATOM 1576 N N . HIS A 1 191 ? -22.268 -9.670 -27.832 1.00 21.47 191 HIS A N 1
ATOM 1577 C CA . HIS A 1 191 ? -22.408 -11.119 -27.839 1.00 20.80 191 HIS A CA 1
ATOM 1578 C C . HIS A 1 191 ? -23.732 -11.559 -27.195 1.00 21.59 191 HIS A C 1
ATOM 1579 O O . HIS A 1 191 ? -24.441 -12.447 -27.692 1.00 23.63 191 HIS A O 1
ATOM 1586 N N . TRP A 1 192 ? -24.131 -10.872 -26.135 1.00 20.70 192 TRP A N 1
ATOM 1587 C CA . TRP A 1 192 ? -25.347 -11.151 -25.403 1.00 20.95 192 TRP A CA 1
ATOM 1588 C C . TRP A 1 192 ? -26.510 -10.806 -26.352 1.00 22.30 192 TRP A C 1
ATOM 1589 O O . TRP A 1 192 ? -27.439 -11.575 -26.485 1.00 23.47 192 TRP A O 1
ATOM 1600 N N . LEU A 1 193 ? -26.458 -9.632 -26.936 1.00 21.19 193 LEU A N 1
ATOM 1601 C CA . LEU A 1 193 ? -27.625 -9.147 -27.711 1.00 21.20 193 LEU A CA 1
ATOM 1602 C C . LEU A 1 193 ? -27.724 -9.999 -29.002 1.00 23.93 193 LEU A C 1
ATOM 1603 O O . LEU A 1 193 ? -28.821 -10.482 -29.333 1.00 24.07 193 LEU A O 1
ATOM 1608 N N . MET A 1 194 ? -26.604 -10.239 -29.695 1.00 23.24 194 MET A N 1
ATOM 1609 C CA . MET A 1 194 ? -26.672 -11.068 -30.926 1.00 23.78 194 MET A CA 1
ATOM 1610 C C . MET A 1 194 ? -27.131 -12.495 -30.684 1.00 30.19 194 MET A C 1
ATOM 1611 O O . MET A 1 194 ? -27.626 -13.162 -31.602 1.00 26.83 194 MET A O 1
ATOM 1616 N N . ASN A 1 195 ? -26.916 -13.039 -29.489 1.00 25.25 195 ASN A N 1
ATOM 1617 C CA . ASN A 1 195 ? -27.357 -14.393 -29.183 1.00 26.35 195 ASN A CA 1
ATOM 1618 C C . ASN A 1 195 ? -28.827 -14.480 -28.787 1.00 22.77 195 ASN A C 1
ATOM 1619 O O . ASN A 1 195 ? -29.360 -15.568 -28.727 1.00 30.08 195 ASN A O 1
ATOM 1624 N N . HIS A 1 196 ? -29.474 -13.364 -28.503 1.00 23.01 196 HIS A N 1
ATOM 1625 C CA . HIS A 1 196 ? -30.799 -13.338 -27.890 1.00 27.31 196 HIS A CA 1
ATOM 1626 C C . HIS A 1 196 ? -31.831 -13.916 -28.864 1.00 30.65 196 HIS A C 1
ATOM 1627 O O . HIS A 1 196 ? -31.970 -13.385 -29.960 1.00 29.03 196 HIS A O 1
ATOM 1634 N N . PRO A 1 197 ? -32.547 -14.969 -28.481 1.00 32.16 197 PRO A N 1
ATOM 1635 C CA . PRO A 1 197 ? -33.458 -15.556 -29.463 1.00 29.28 197 PRO A CA 1
ATOM 1636 C C . PRO A 1 197 ? -34.731 -14.737 -29.639 1.00 31.89 197 PRO A C 1
ATOM 1637 O O . PRO A 1 197 ? -35.436 -14.989 -30.610 1.00 34.13 197 PRO A O 1
ATOM 1641 N N . ASP A 1 198 ? -34.995 -13.712 -28.834 1.00 31.02 198 ASP A N 1
ATOM 1642 C CA . ASP A 1 198 ? -36.241 -12.968 -28.975 1.00 33.46 198 ASP A CA 1
ATOM 1643 C C . ASP A 1 198 ? -36.155 -11.731 -29.855 1.00 37.68 198 ASP A C 1
ATOM 1644 O O . ASP A 1 198 ? -37.158 -11.034 -30.106 1.00 33.93 198 ASP A O 1
ATOM 1649 N N . TYR A 1 199 ? -34.938 -11.456 -30.328 1.00 29.00 199 TYR A N 1
ATOM 1650 C CA . TYR A 1 199 ? -34.694 -10.318 -31.174 1.00 25.73 199 TYR A CA 1
ATOM 1651 C C . TYR A 1 199 ? -33.937 -10.713 -32.449 1.00 24.91 199 TYR A C 1
ATOM 1652 O O . TYR A 1 199 ? -33.124 -11.635 -32.376 1.00 26.87 199 TYR A O 1
ATOM 1661 N N . GLN A 1 200 ? -34.182 -10.006 -33.560 1.00 24.95 200 GLN A N 1
ATOM 1662 C CA . GLN A 1 200 ? -33.387 -10.178 -34.783 1.00 29.19 200 GLN A CA 1
ATOM 1663 C C . GLN A 1 200 ? -32.513 -8.943 -34.724 1.00 22.54 200 GLN A C 1
ATOM 1664 O O . GLN A 1 200 ? -33.054 -7.846 -34.742 1.00 23.84 200 GLN A O 1
ATOM 1670 N N . THR A 1 201 ? -31.191 -9.092 -34.661 1.00 23.75 201 THR A N 1
ATOM 1671 C CA . THR A 1 201 ? -30.323 -7.933 -34.607 1.00 19.90 201 THR A CA 1
ATOM 1672 C C . THR A 1 201 ? -29.292 -7.993 -35.690 1.00 23.12 201 THR A C 1
ATOM 1673 O O . THR A 1 201 ? -28.774 -9.074 -36.000 1.00 23.30 201 THR A O 1
ATOM 1677 N N . ALA A 1 202 ? -28.991 -6.827 -36.233 1.00 22.91 202 ALA A N 1
ATOM 1678 C CA . ALA A 1 202 ? -27.873 -6.661 -37.132 1.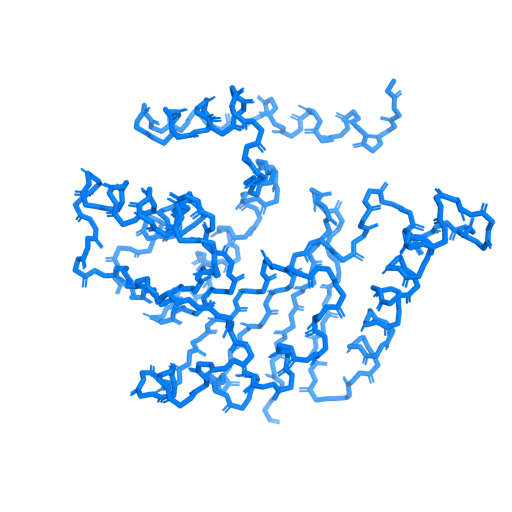00 22.80 202 ALA A CA 1
ATOM 1679 C C . ALA A 1 202 ? -26.976 -5.532 -36.682 1.00 23.75 202 ALA A C 1
ATOM 1680 O O . ALA A 1 202 ? -27.424 -4.521 -36.183 1.00 23.69 202 ALA A O 1
ATOM 1682 N N . ILE A 1 203 ? -25.689 -5.765 -36.858 1.00 20.92 203 ILE A N 1
ATOM 1683 C CA . ILE A 1 203 ? -24.675 -4.765 -36.614 1.00 21.58 203 ILE A CA 1
ATOM 1684 C C . ILE A 1 203 ? -24.285 -4.042 -37.897 1.00 26.82 203 ILE A C 1
ATOM 1685 O O . ILE A 1 203 ? -23.988 -4.652 -38.927 1.00 23.71 203 ILE A O 1
ATOM 1690 N N . ILE A 1 204 ? -24.303 -2.721 -37.793 1.00 23.74 204 ILE A N 1
ATOM 1691 C CA . ILE A 1 204 ? -23.979 -1.860 -38.925 1.00 25.84 204 ILE A CA 1
ATOM 1692 C C . ILE A 1 204 ? -22.714 -1.103 -38.646 1.00 25.44 204 ILE A C 1
ATOM 1693 O O . ILE A 1 204 ? -22.668 -0.259 -37.738 1.00 27.07 204 ILE A O 1
ATOM 1698 N N . PRO A 1 205 ? -21.640 -1.387 -39.382 1.00 24.47 205 PRO A N 1
ATOM 1699 C CA . PRO A 1 205 ? -20.389 -0.708 -39.125 1.00 28.20 205 PRO A CA 1
ATOM 1700 C C . PRO A 1 205 ? -20.191 0.666 -39.771 1.00 38.33 205 PRO A C 1
ATOM 1701 O O . PRO A 1 205 ? -19.242 0.914 -40.544 1.00 33.96 205 PRO A O 1
ATOM 1705 N N . VAL A 1 206 ? -21.078 1.545 -39.332 1.00 29.42 206 VAL A N 1
ATOM 1706 C CA . VAL A 1 206 ? -21.150 2.923 -39.801 1.00 33.13 206 VAL A CA 1
ATOM 1707 C C . VAL A 1 206 ? -20.919 3.764 -38.565 1.00 46.09 206 VAL A C 1
ATOM 1708 O O . VAL A 1 206 ? -21.414 3.447 -37.469 1.00 33.11 206 VAL A O 1
ATOM 1712 N N . GLY A 1 207 ? -20.151 4.832 -38.737 1.00 41.48 207 GLY A N 1
ATOM 1713 C CA . GLY A 1 207 ? -19.846 5.699 -37.602 1.00 39.59 207 GLY A CA 1
ATOM 1714 C C . GLY A 1 207 ? -19.212 4.890 -36.486 1.00 43.85 207 GLY A C 1
ATOM 1715 O O . GLY A 1 207 ? -18.228 4.185 -36.666 1.00 41.67 207 GLY A O 1
ATOM 1716 N N . ASP A 1 208 ? -19.784 4.998 -35.296 1.00 40.61 208 ASP A N 1
ATOM 1717 C CA . ASP A 1 208 ? -19.222 4.335 -34.127 1.00 36.94 208 ASP A CA 1
ATOM 1718 C C . ASP A 1 208 ? -19.783 2.913 -33.990 1.00 27.72 208 ASP A C 1
ATOM 1719 O O . ASP A 1 208 ? -19.421 2.165 -33.068 1.00 30.04 208 ASP A O 1
ATOM 1724 N N . GLY A 1 209 ? -20.642 2.524 -34.925 1.00 27.86 209 GLY A N 1
ATOM 1725 C CA . GLY A 1 209 ? -21.202 1.174 -34.993 1.00 29.21 209 GLY A CA 1
ATOM 1726 C C . GLY A 1 209 ? -22.603 1.198 -34.399 1.00 22.47 209 GLY A C 1
ATOM 1727 O O . GLY A 1 209 ? -22.798 1.785 -33.332 1.00 27.33 209 GLY A O 1
ATOM 1728 N N . LEU A 1 210 ? -23.580 0.671 -35.124 1.00 20.28 210 LEU A N 1
ATOM 1729 C CA . LEU A 1 210 ? -25.003 0.658 -34.750 1.00 25.30 210 LEU A CA 1
ATOM 1730 C C . LEU A 1 210 ? -25.425 -0.782 -34.605 1.00 25.19 210 LEU A C 1
ATOM 1731 O O . LEU A 1 210 ? -24.999 -1.681 -35.381 1.00 30.62 210 LEU A O 1
ATOM 1736 N N . ALA A 1 211 ? -26.218 -1.075 -33.577 1.00 20.94 211 ALA A N 1
ATOM 1737 C CA . ALA A 1 211 ? -26.915 -2.351 -33.546 1.00 20.90 211 ALA A CA 1
ATOM 1738 C C . ALA A 1 211 ? -28.385 -2.016 -33.718 1.00 23.60 211 ALA A C 1
ATOM 1739 O O . ALA A 1 211 ? -28.876 -1.044 -33.090 1.00 22.03 211 ALA A O 1
ATOM 1741 N N . ILE A 1 212 ? -29.042 -2.745 -34.622 1.00 22.28 212 ILE A N 1
ATOM 1742 C CA . ILE A 1 212 ? -30.456 -2.587 -34.885 1.00 21.15 212 ILE A CA 1
ATOM 1743 C C . ILE A 1 212 ? -31.149 -3.892 -34.528 1.00 23.93 212 ILE A C 1
ATOM 1744 O O . ILE A 1 212 ? -30.892 -4.931 -35.152 1.00 22.44 212 ILE A O 1
ATOM 1749 N N . SER A 1 213 ? -32.020 -3.808 -33.530 1.00 20.63 213 SER A N 1
ATOM 1750 C CA . SER A 1 213 ? -32.687 -4.967 -32.957 1.00 21.01 213 SER A CA 1
ATOM 1751 C C . SER A 1 213 ? -34.185 -4.851 -33.068 1.00 24.44 213 SER A C 1
ATOM 1752 O O . SER A 1 213 ? -34.793 -3.895 -32.656 1.00 26.37 213 SER A O 1
ATOM 1755 N N . LYS A 1 214 ? -34.807 -5.846 -33.656 1.00 24.38 214 LYS A N 1
ATOM 1756 C CA . LYS A 1 214 ? -36.230 -5.794 -33.801 1.00 26.29 214 LYS A CA 1
ATOM 1757 C C . LYS A 1 214 ? -36.794 -6.982 -33.092 1.00 27.84 214 LYS A C 1
ATOM 1758 O O . LYS A 1 214 ? -36.305 -8.101 -33.127 1.00 28.50 214 LYS A O 1
ATOM 1764 N N . LYS A 1 215 ? -37.871 -6.721 -32.396 1.00 32.00 215 LYS A N 1
ATOM 1765 C CA . LYS A 1 215 ? -38.422 -7.705 -31.496 1.00 34.95 215 LYS A CA 1
ATOM 1766 C C . LYS A 1 215 ? -39.236 -8.601 -32.359 1.00 40.09 215 LYS A C 1
ATOM 1767 O O . LYS A 1 215 ? -40.049 -8.123 -33.143 1.00 54.69 215 LYS A O 1
ATOM 1773 N N . LYS A 1 216 ? -39.012 -9.898 -32.272 1.00 39.17 216 LYS A N 1
ATOM 1774 C CA . LYS A 1 216 ? -39.922 -10.803 -32.965 1.00 57.91 216 LYS A CA 1
ATOM 1775 C C . LYS A 1 216 ? -41.330 -10.927 -32.382 1.00 59.36 216 LYS A C 1
ATOM 1776 O O . LYS A 1 216 ? -41.547 -10.563 -31.232 1.00 55.83 216 LYS A O 1
ATOM 1782 N N . ARG A 1 217 ? -42.269 -11.443 -33.171 1.00 90.74 217 ARG A N 1
ATOM 1783 C CA . ARG A 1 217 ? -43.644 -11.682 -32.721 1.00 90.20 217 ARG A CA 1
ATOM 1784 C C . ARG A 1 217 ? -43.646 -12.620 -31.520 1.00 76.11 217 ARG A C 1
ATOM 1785 O O . ARG A 1 217 ? -43.047 -13.696 -31.587 1.00 71.92 217 ARG A O 1
#